Protein AF-W6KUV4-F1 (afdb_monomer_lite)

Foldseek 3Di:
DVVVLVVVVVVPPPPDDDDDDDDDDDDDPPDDDPVLVVLVVLCVVLVHDSVVSVSLVVLLVVLLVVQVVPPDPPPPPPPPDDDDDDDDDDDDPPDPDPPQQRFHDLRSVCVVCVVVVHDDDSVRSLVLLVVLVVVCVVPVVPPPPPDPDDDDDPPDDDDDDDDDDDDDDDDDDDDDDDDDDDDDDDDDDDDDDDDDDDDDDDDDDDDDDDDDDDPDPPPPPPPRPRGHGSSSSVVVCVPPPCPDPDVVVVLVVVLVVLVVVQCQLPPVNPQFRDLVSNLVSLVCCCPPPPVCVPPPVSVVLNPDDSVVSLVVQCVLCPVNPSTNGSVSSSVVVVD

Secondary structure (DSSP, 8-state):
-HHHHHHHHTTTTTS-----PPP----------HHHHHHHHHHHHTT--HHHHHHHHHHHHHHHHHHHTTS-------------------------------EE-HHHHHHHHHHTT----HHHHHHHHHHHHHHGGGTHHHHSS--S---------------------------------------------------------------------------PPP-EEHHHHHHHIIIIISTTTHHHHHHHHHHHHHHHHHHHH-SS-SSEE-HHHHHHHHHHHHHH-TTSTT-HHHHHHHHS-HHHHHHHHHHH-SS-SSSEEHHHHHHHHH-

Radius of gyration: 33.99 Å; chains: 1; bounding box: 88×58×92 Å

Structure (mmCIF, N/CA/C/O backbone):
data_AF-W6KUV4-F1
#
_entry.id   AF-W6KUV4-F1
#
loop_
_atom_site.group_PDB
_atom_site.id
_atom_site.type_symbol
_atom_site.label_atom_id
_atom_site.label_alt_id
_atom_site.label_comp_id
_atom_site.label_asym_id
_atom_site.label_entity_id
_atom_site.label_seq_id
_atom_site.pdbx_PDB_ins_code
_atom_site.Cartn_x
_atom_site.Cartn_y
_atom_site.Cartn_z
_atom_site.occupancy
_atom_site.B_iso_or_equiv
_atom_site.auth_seq_id
_atom_site.auth_comp_id
_atom_site.auth_asym_id
_atom_site.auth_atom_id
_atom_site.pdbx_PDB_model_num
ATOM 1 N N . MET A 1 1 ? 8.079 -10.762 -5.952 1.00 45.81 1 MET A N 1
ATOM 2 C CA . MET A 1 1 ? 9.114 -9.914 -6.590 1.00 45.81 1 MET A CA 1
ATOM 3 C C . MET A 1 1 ? 10.168 -9.369 -5.622 1.00 45.81 1 MET A C 1
ATOM 5 O O . MET A 1 1 ? 11.333 -9.353 -5.993 1.00 45.81 1 MET A O 1
ATOM 9 N N . ILE A 1 2 ? 9.828 -9.073 -4.355 1.00 37.97 2 ILE A N 1
ATOM 10 C CA . ILE A 1 2 ? 10.820 -8.854 -3.270 1.00 37.97 2 ILE A CA 1
ATOM 11 C C . ILE A 1 2 ? 11.837 -10.020 -3.183 1.00 37.97 2 ILE A C 1
ATOM 13 O O . ILE A 1 2 ? 13.003 -9.815 -2.859 1.00 37.97 2 ILE A O 1
ATOM 17 N N . GLY A 1 3 ? 11.425 -11.242 -3.554 1.00 34.81 3 GLY A N 1
ATOM 18 C CA . GLY A 1 3 ? 12.313 -12.403 -3.717 1.00 34.81 3 GLY A CA 1
ATOM 19 C C . GLY A 1 3 ? 13.311 -12.332 -4.889 1.00 34.81 3 GLY A C 1
ATOM 20 O O . GLY A 1 3 ? 14.445 -12.765 -4.714 1.00 34.81 3 GLY A O 1
ATOM 21 N N . SER A 1 4 ? 12.954 -11.750 -6.044 1.00 45.22 4 SER A N 1
ATOM 22 C CA . SER A 1 4 ? 13.874 -11.613 -7.197 1.00 45.22 4 SER A CA 1
ATOM 23 C C . SER A 1 4 ? 14.870 -10.472 -7.009 1.00 45.22 4 SER A C 1
ATOM 25 O O . SER A 1 4 ? 16.026 -10.589 -7.399 1.00 45.22 4 SER A O 1
ATOM 27 N N . ILE A 1 5 ? 14.453 -9.402 -6.333 1.00 43.94 5 ILE A N 1
ATOM 28 C CA . ILE A 1 5 ? 15.322 -8.279 -5.969 1.00 43.94 5 ILE A CA 1
ATOM 29 C C . ILE A 1 5 ? 16.378 -8.733 -4.934 1.00 43.94 5 ILE A C 1
ATOM 31 O O . ILE A 1 5 ? 17.574 -8.473 -5.078 1.00 43.94 5 ILE A O 1
ATOM 35 N N . LYS A 1 6 ? 15.980 -9.563 -3.953 1.00 45.22 6 LYS A N 1
ATOM 36 C CA . LYS A 1 6 ? 16.914 -10.189 -2.996 1.00 45.22 6 LYS A CA 1
ATOM 37 C C . LYS A 1 6 ? 17.964 -11.100 -3.654 1.00 45.22 6 LYS A C 1
ATOM 39 O O . LYS A 1 6 ? 19.077 -11.181 -3.134 1.00 45.22 6 LYS A O 1
ATOM 44 N N . ALA A 1 7 ? 17.657 -11.749 -4.780 1.00 47.06 7 ALA A N 1
ATOM 45 C CA . ALA A 1 7 ? 18.605 -12.622 -5.480 1.00 47.06 7 ALA A CA 1
ATOM 46 C C . ALA A 1 7 ? 19.778 -11.847 -6.115 1.00 47.06 7 ALA A C 1
ATOM 48 O O . ALA A 1 7 ? 20.893 -12.360 -6.167 1.00 47.06 7 ALA A O 1
ATOM 49 N N . ILE A 1 8 ? 19.563 -10.589 -6.518 1.00 48.97 8 ILE A N 1
ATOM 50 C CA . ILE A 1 8 ? 20.616 -9.715 -7.065 1.00 48.97 8 ILE A CA 1
ATOM 51 C C . ILE A 1 8 ? 21.489 -9.143 -5.932 1.00 48.97 8 ILE A C 1
ATOM 53 O O . ILE A 1 8 ? 22.708 -9.030 -6.070 1.00 48.97 8 ILE A O 1
ATOM 57 N N . LYS A 1 9 ? 20.892 -8.865 -4.764 1.00 43.53 9 LYS A N 1
ATOM 58 C CA . LYS A 1 9 ? 21.596 -8.344 -3.578 1.00 43.53 9 LYS A CA 1
ATOM 59 C C . LYS A 1 9 ? 22.606 -9.338 -2.978 1.00 43.53 9 LYS A C 1
ATOM 61 O O . LYS A 1 9 ? 23.636 -8.909 -2.461 1.00 43.53 9 LYS A O 1
ATOM 66 N N . ALA A 1 10 ? 22.371 -10.649 -3.095 1.00 43.72 10 ALA A N 1
ATOM 67 C CA . ALA A 1 10 ? 23.256 -11.684 -2.543 1.00 43.72 10 ALA A CA 1
ATOM 68 C C . ALA A 1 10 ? 24.653 -11.742 -3.201 1.00 43.72 10 ALA A C 1
ATOM 70 O O . ALA A 1 10 ? 25.586 -12.271 -2.603 1.00 43.72 10 ALA A O 1
ATOM 71 N N . ALA A 1 11 ? 24.831 -11.158 -4.391 1.00 49.34 11 ALA A N 1
ATOM 72 C CA . ALA A 1 11 ? 26.122 -11.123 -5.080 1.00 49.34 11 ALA A CA 1
ATOM 73 C C . ALA A 1 11 ? 27.053 -9.980 -4.618 1.00 49.34 11 ALA A C 1
ATOM 75 O O . ALA A 1 11 ? 28.230 -9.980 -4.970 1.00 49.34 11 ALA A O 1
ATOM 76 N N . ARG A 1 12 ? 26.556 -8.995 -3.848 1.00 47.00 12 ARG A N 1
ATOM 77 C CA . ARG A 1 12 ? 27.270 -7.722 -3.608 1.00 47.00 12 ARG A CA 1
ATOM 78 C C . ARG A 1 12 ? 27.862 -7.564 -2.201 1.00 47.00 12 ARG A C 1
ATOM 80 O O . ARG A 1 12 ? 28.734 -6.724 -2.007 1.00 47.00 12 ARG A O 1
ATOM 87 N N . THR A 1 13 ? 27.446 -8.372 -1.227 1.00 46.22 13 THR A N 1
ATOM 88 C CA . THR A 1 13 ? 27.826 -8.200 0.192 1.00 46.22 13 THR A CA 1
ATOM 89 C C . THR A 1 13 ? 29.203 -8.769 0.570 1.00 46.22 13 THR A C 1
ATOM 91 O O . THR A 1 13 ? 29.550 -8.771 1.743 1.00 46.22 13 THR A O 1
ATOM 94 N N . ALA A 1 14 ? 30.008 -9.248 -0.384 1.00 48.19 14 ALA A N 1
ATOM 95 C CA . ALA A 1 14 ? 31.287 -9.909 -0.095 1.00 48.19 14 ALA A CA 1
ATOM 96 C C . ALA A 1 14 ? 32.539 -9.008 -0.212 1.00 48.19 14 ALA A C 1
ATOM 98 O O . ALA A 1 14 ? 33.645 -9.532 -0.146 1.00 48.19 14 ALA A O 1
ATOM 99 N N . ALA A 1 15 ? 32.407 -7.690 -0.425 1.00 49.31 15 ALA A N 1
ATOM 100 C CA . ALA A 1 15 ? 33.537 -6.878 -0.909 1.00 49.31 15 ALA A CA 1
ATOM 101 C C . ALA A 1 15 ? 33.896 -5.602 -0.120 1.00 49.31 15 ALA A C 1
ATOM 103 O O . ALA A 1 15 ? 34.744 -4.853 -0.595 1.00 49.31 15 ALA A O 1
ATOM 104 N N . LEU A 1 16 ? 33.306 -5.316 1.045 1.00 47.94 16 LEU A N 1
ATOM 105 C CA . LEU A 1 16 ? 33.611 -4.077 1.782 1.00 47.94 16 LEU A CA 1
ATOM 106 C C . LEU A 1 16 ? 33.733 -4.331 3.291 1.00 47.94 16 LEU A C 1
ATOM 108 O O . LEU A 1 16 ? 32.783 -4.126 4.040 1.00 47.94 16 LEU A O 1
ATOM 112 N N . GLU A 1 17 ? 34.923 -4.751 3.721 1.00 49.16 17 GLU A N 1
ATOM 113 C CA . GLU A 1 17 ? 35.395 -4.599 5.101 1.00 49.16 17 GLU A CA 1
ATOM 114 C C . GLU A 1 17 ? 36.724 -3.828 5.113 1.00 49.16 17 GLU A C 1
ATOM 116 O O . GLU A 1 17 ? 37.527 -3.954 4.192 1.00 49.16 17 GLU A O 1
ATOM 121 N N . GLU A 1 18 ? 36.906 -3.062 6.192 1.00 54.50 18 GLU A N 1
ATOM 122 C CA . GLU A 1 18 ? 38.072 -2.263 6.608 1.00 54.50 18 GLU A CA 1
ATOM 123 C C . GLU A 1 18 ? 38.287 -0.882 5.970 1.00 54.50 18 GLU A C 1
ATOM 125 O O . GLU A 1 18 ? 38.996 -0.755 4.979 1.00 54.50 18 GLU A O 1
ATOM 130 N N . VAL A 1 19 ? 37.820 0.180 6.655 1.00 50.62 19 VAL A N 1
ATOM 131 C CA . VAL A 1 19 ? 38.583 1.443 6.784 1.00 50.62 19 VAL A CA 1
ATOM 132 C C . VAL A 1 19 ? 38.362 2.097 8.164 1.00 50.62 19 VAL A C 1
ATOM 134 O O . VAL A 1 19 ? 37.274 2.563 8.490 1.00 50.62 19 VAL A O 1
ATOM 137 N N . GLU A 1 20 ? 39.436 2.057 8.956 1.00 57.19 20 GLU A N 1
ATOM 138 C CA . GLU A 1 20 ? 40.092 3.091 9.787 1.00 57.19 20 GLU A CA 1
ATOM 139 C C . GLU A 1 20 ? 39.313 4.302 10.370 1.00 57.19 20 GLU A C 1
ATOM 141 O O . GLU A 1 20 ? 38.591 5.028 9.690 1.00 57.19 20 GLU A O 1
ATOM 146 N N . ALA A 1 21 ? 39.551 4.572 11.664 1.00 58.22 21 ALA A N 1
ATOM 147 C CA . ALA A 1 21 ? 38.894 5.596 12.487 1.00 58.22 21 ALA A CA 1
ATOM 148 C C . ALA A 1 21 ? 39.441 7.033 12.281 1.00 58.22 21 ALA A C 1
ATOM 150 O O . ALA A 1 21 ? 40.661 7.213 12.312 1.00 58.22 21 ALA A O 1
ATOM 151 N N . PRO A 1 22 ? 38.588 8.082 12.186 1.00 60.19 22 PRO A N 1
ATOM 152 C CA . PRO A 1 22 ? 39.058 9.458 12.052 1.00 60.19 22 PRO A CA 1
ATOM 153 C C . PRO A 1 22 ? 39.039 10.268 13.361 1.00 60.19 22 PRO A C 1
ATOM 155 O O . PRO A 1 22 ? 38.263 10.040 14.290 1.00 60.19 22 PRO A O 1
ATOM 158 N N . SER A 1 23 ? 39.943 11.247 13.385 1.00 59.38 23 SER A N 1
ATOM 159 C CA . SER A 1 23 ? 40.296 12.160 14.470 1.00 59.38 23 SER A CA 1
ATOM 160 C C . SER A 1 23 ? 39.307 13.322 14.671 1.00 59.38 23 SER A C 1
ATOM 162 O O . SER A 1 23 ? 38.612 13.754 13.754 1.00 59.38 23 SER A O 1
ATOM 164 N N . LEU A 1 24 ? 39.275 13.859 15.901 1.00 65.62 24 LEU A N 1
ATOM 165 C CA . LEU A 1 24 ? 38.475 15.018 16.319 1.00 65.62 24 LEU A CA 1
ATOM 166 C C . LEU A 1 24 ? 38.936 16.319 15.631 1.00 65.62 24 LEU A C 1
ATOM 168 O O . LEU A 1 24 ? 39.874 16.974 16.084 1.00 65.62 24 LEU A O 1
ATOM 172 N N . GLY A 1 25 ? 38.229 16.736 14.584 1.00 69.44 25 GLY A N 1
ATOM 173 C CA . GLY A 1 25 ? 38.348 18.061 13.974 1.00 69.44 25 GLY A CA 1
ATOM 174 C C . GLY A 1 25 ? 37.017 18.474 13.347 1.00 69.44 25 GLY A C 1
ATOM 175 O O . GLY A 1 25 ? 36.414 17.672 12.652 1.00 69.44 25 GLY A O 1
ATOM 176 N N . HIS A 1 26 ? 36.552 19.685 13.675 1.00 61.62 26 HIS A N 1
ATOM 177 C CA . HIS A 1 26 ? 35.343 20.394 13.214 1.00 61.62 26 HIS A CA 1
ATOM 178 C C . HIS A 1 26 ? 34.293 19.618 12.399 1.00 61.62 26 HIS A C 1
ATOM 180 O O . HIS A 1 26 ? 34.538 19.240 11.260 1.00 61.62 26 HIS A O 1
ATOM 186 N N . ALA A 1 27 ? 33.082 19.504 12.967 1.00 57.91 27 ALA A N 1
ATOM 187 C CA . ALA A 1 27 ? 31.919 18.873 12.345 1.00 57.91 27 ALA A CA 1
ATOM 188 C C . ALA A 1 27 ? 31.685 19.423 10.922 1.00 57.91 27 ALA A C 1
ATOM 190 O O . ALA A 1 27 ? 31.297 20.588 10.782 1.00 57.91 27 ALA A O 1
ATOM 191 N N . PRO A 1 28 ? 31.940 18.625 9.870 1.00 72.81 28 PRO A N 1
ATOM 192 C CA . PRO A 1 28 ? 31.706 19.055 8.505 1.00 72.81 28 PRO A CA 1
ATOM 193 C C . PRO A 1 28 ? 30.202 19.218 8.300 1.00 72.81 28 PRO A C 1
ATOM 195 O O . PRO A 1 28 ? 29.416 18.316 8.594 1.00 72.81 28 PRO A O 1
ATOM 198 N N . THR A 1 29 ? 29.789 20.375 7.792 1.00 71.19 29 THR A N 1
ATOM 199 C CA . THR A 1 29 ? 28.419 20.575 7.326 1.00 71.19 29 THR A CA 1
ATOM 200 C C . THR A 1 29 ? 28.213 19.650 6.131 1.00 71.19 29 THR A C 1
ATOM 202 O O . THR A 1 29 ? 28.733 19.910 5.047 1.00 71.19 29 THR A O 1
ATOM 205 N N . VAL A 1 30 ? 27.512 18.537 6.342 1.00 80.62 30 VAL A N 1
ATOM 206 C CA . VAL A 1 30 ? 27.206 17.563 5.291 1.00 80.62 30 VAL A CA 1
ATOM 207 C C . VAL A 1 30 ? 26.310 18.254 4.264 1.00 80.62 30 VAL A C 1
ATOM 209 O O . VAL A 1 30 ? 25.126 18.480 4.510 1.00 80.62 30 VAL A O 1
ATOM 212 N N . GLN A 1 31 ? 26.885 18.653 3.129 1.00 78.62 31 GLN A N 1
ATOM 213 C CA . GLN A 1 31 ? 26.113 19.126 1.987 1.00 78.62 31 GLN A CA 1
ATOM 214 C C . GLN A 1 31 ? 25.413 17.918 1.369 1.00 78.62 31 GLN A C 1
ATOM 216 O O . GLN A 1 31 ? 26.031 17.114 0.677 1.00 78.62 31 GLN A O 1
ATOM 221 N N . VAL A 1 32 ? 24.124 17.775 1.664 1.00 82.44 32 VAL A N 1
ATOM 222 C CA . VAL A 1 32 ? 23.257 16.790 1.013 1.00 82.44 32 VAL A CA 1
ATOM 223 C C . VAL A 1 32 ? 23.121 17.193 -0.453 1.00 82.44 32 VAL A C 1
ATOM 225 O O . VAL A 1 32 ? 22.824 18.353 -0.750 1.00 82.44 32 VAL A O 1
ATOM 228 N N . SER A 1 33 ? 23.359 16.261 -1.377 1.00 90.88 33 SER A N 1
ATOM 229 C CA . SER A 1 33 ? 23.233 16.562 -2.803 1.00 90.88 33 SER A CA 1
ATOM 230 C C . SER A 1 33 ? 21.766 16.860 -3.159 1.00 90.88 33 SER A C 1
ATOM 232 O O . SER A 1 33 ? 20.827 16.324 -2.558 1.00 90.88 33 SER A O 1
ATOM 234 N N . SER A 1 34 ? 21.542 17.734 -4.148 1.00 89.25 34 SER A N 1
ATOM 235 C CA . SER A 1 34 ? 20.188 18.026 -4.656 1.00 89.25 34 SER A CA 1
ATOM 236 C C . SER A 1 34 ? 19.468 16.745 -5.096 1.00 89.25 34 SER A C 1
ATOM 238 O O . SER A 1 34 ? 18.277 16.565 -4.849 1.00 89.25 34 SER A O 1
ATOM 240 N N . GLU A 1 35 ? 20.232 15.816 -5.656 1.00 90.25 35 GLU A N 1
ATOM 241 C CA . GLU A 1 35 ? 19.778 14.512 -6.099 1.00 90.25 35 GLU A CA 1
ATOM 242 C C . GLU A 1 35 ? 19.303 13.611 -4.947 1.00 90.25 35 GLU A C 1
ATOM 244 O O . GLU A 1 35 ? 18.218 13.040 -5.015 1.00 90.25 35 GLU A O 1
ATOM 249 N N . GLU A 1 36 ? 20.068 13.516 -3.860 1.00 93.31 36 GLU A N 1
ATOM 250 C CA . GLU A 1 36 ? 19.677 12.756 -2.667 1.00 93.31 36 GLU A CA 1
ATOM 251 C C . GLU A 1 36 ? 18.379 13.306 -2.061 1.00 93.31 36 GLU A C 1
ATOM 253 O O . GLU A 1 36 ? 17.500 12.548 -1.645 1.00 93.31 36 GLU A O 1
ATOM 258 N N . THR A 1 37 ? 18.223 14.632 -2.072 1.00 92.94 37 THR A N 1
ATOM 259 C CA . THR A 1 37 ? 16.993 15.295 -1.621 1.00 92.94 37 THR A CA 1
ATOM 260 C C . THR A 1 37 ? 15.802 14.916 -2.504 1.00 92.94 37 THR A C 1
ATOM 262 O O . THR A 1 37 ? 14.744 14.559 -1.983 1.00 92.94 37 THR A O 1
ATOM 265 N N . MET A 1 38 ? 15.979 14.915 -3.830 1.00 93.00 38 MET A N 1
ATOM 266 C CA . MET A 1 38 ? 14.960 14.463 -4.781 1.00 93.00 38 MET A CA 1
ATOM 267 C C . MET A 1 38 ? 14.589 12.992 -4.547 1.00 93.00 38 MET A C 1
ATOM 269 O O . MET A 1 38 ? 13.410 12.667 -4.468 1.00 93.00 38 MET A O 1
ATOM 273 N N . LEU A 1 39 ? 15.563 12.095 -4.380 1.00 94.56 39 LEU A N 1
ATOM 274 C CA . LEU A 1 39 ? 15.287 10.675 -4.145 1.00 94.56 39 LEU A CA 1
ATOM 275 C C . LEU A 1 39 ? 14.532 10.429 -2.833 1.00 94.56 39 LEU A C 1
ATOM 277 O O . LEU A 1 39 ? 13.607 9.618 -2.806 1.00 94.56 39 LEU A O 1
ATOM 281 N N . ARG A 1 40 ? 14.877 11.148 -1.757 1.00 92.19 40 ARG A N 1
ATOM 282 C CA . ARG A 1 40 ? 14.118 11.101 -0.496 1.00 92.19 40 ARG A CA 1
ATOM 283 C C . ARG A 1 40 ? 12.689 11.598 -0.674 1.00 92.19 40 ARG A C 1
ATOM 285 O O . ARG A 1 40 ? 11.765 10.983 -0.147 1.00 92.19 40 ARG A O 1
ATOM 292 N N . PHE A 1 41 ? 12.507 12.672 -1.437 1.00 93.25 41 PHE A N 1
ATOM 293 C CA . PHE A 1 41 ? 11.181 13.176 -1.772 1.00 93.25 41 PHE A CA 1
ATOM 294 C C . PHE A 1 41 ? 10.360 12.133 -2.544 1.00 93.25 41 PHE A C 1
ATOM 296 O O . PHE A 1 41 ? 9.208 11.891 -2.193 1.00 93.25 41 PHE A O 1
ATOM 303 N N . LEU A 1 42 ? 10.953 11.453 -3.532 1.00 90.88 42 LEU A N 1
ATOM 304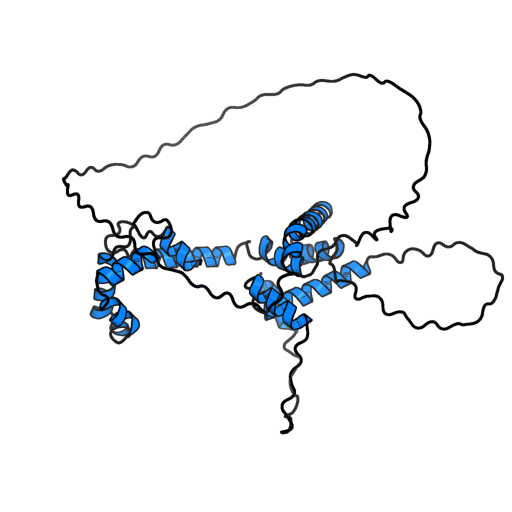 C CA . LEU A 1 42 ? 10.285 10.378 -4.274 1.00 90.88 42 LEU A CA 1
ATOM 305 C C . LEU A 1 42 ? 9.931 9.187 -3.377 1.00 90.88 42 LEU A C 1
ATOM 307 O O . LEU A 1 42 ? 8.817 8.679 -3.464 1.00 90.88 42 LEU A O 1
ATOM 311 N N . ALA A 1 43 ? 10.833 8.787 -2.477 1.00 89.50 43 ALA A N 1
ATOM 312 C CA . ALA A 1 43 ? 10.567 7.734 -1.498 1.00 89.50 43 ALA A CA 1
ATOM 313 C C . ALA A 1 43 ? 9.333 8.064 -0.643 1.00 89.50 43 ALA A C 1
ATOM 315 O O . ALA A 1 43 ? 8.417 7.253 -0.535 1.00 89.50 43 ALA A O 1
ATOM 316 N N . GLN A 1 44 ? 9.253 9.293 -0.125 1.00 88.31 44 GLN A N 1
ATOM 317 C CA . GLN A 1 44 ? 8.097 9.757 0.640 1.00 88.31 44 GLN A CA 1
ATOM 318 C C . GLN A 1 44 ? 6.820 9.827 -0.213 1.00 88.31 44 GLN A C 1
ATOM 320 O O . GLN A 1 44 ? 5.764 9.389 0.233 1.00 88.31 44 GLN A O 1
ATOM 325 N N . ARG A 1 45 ? 6.909 10.363 -1.438 1.00 87.19 45 ARG A N 1
ATOM 326 C CA . ARG A 1 45 ? 5.770 10.548 -2.355 1.00 87.19 45 ARG A CA 1
ATOM 327 C C . ARG A 1 45 ? 5.107 9.223 -2.733 1.00 87.19 45 ARG A C 1
ATOM 329 O O . ARG A 1 45 ? 3.887 9.184 -2.858 1.00 87.19 45 ARG A O 1
ATOM 336 N N . PHE A 1 46 ? 5.907 8.179 -2.933 1.00 84.25 46 PHE A N 1
ATOM 337 C CA . PHE A 1 46 ? 5.453 6.856 -3.366 1.00 84.25 46 PHE A CA 1
ATOM 338 C C . PHE A 1 46 ? 5.328 5.844 -2.218 1.00 84.25 46 PHE A C 1
ATOM 340 O O . PHE A 1 46 ? 5.072 4.671 -2.472 1.00 84.25 46 PHE A O 1
ATOM 347 N N . TYR A 1 47 ? 5.496 6.279 -0.962 1.00 85.69 47 TYR A N 1
ATOM 348 C CA . TYR A 1 47 ? 5.474 5.411 0.225 1.00 85.69 47 TYR A CA 1
ATOM 349 C C . TYR A 1 47 ? 6.460 4.229 0.130 1.00 85.69 47 TYR A C 1
ATOM 351 O O . TYR A 1 47 ? 6.195 3.123 0.601 1.00 85.69 47 TYR A O 1
ATOM 359 N N . LEU A 1 48 ? 7.620 4.468 -0.485 1.00 86.00 48 LEU A N 1
ATOM 360 C CA . LEU A 1 48 ? 8.710 3.506 -0.627 1.00 86.00 48 LEU A CA 1
ATOM 361 C C . LEU A 1 48 ? 9.805 3.798 0.400 1.00 86.00 48 LEU A C 1
ATOM 363 O O . LEU A 1 48 ? 10.020 4.943 0.798 1.00 86.00 48 LEU A O 1
ATOM 367 N N . SER A 1 49 ? 10.561 2.773 0.801 1.00 87.94 49 SER A N 1
ATOM 368 C CA . SER A 1 49 ? 11.782 3.027 1.566 1.00 87.94 49 SER A CA 1
ATOM 369 C C . SER A 1 49 ? 12.858 3.635 0.661 1.00 87.94 49 SER A C 1
ATOM 371 O O . SER A 1 49 ? 12.915 3.371 -0.543 1.00 87.94 49 SER A O 1
ATOM 373 N N . TYR A 1 50 ? 13.739 4.450 1.244 1.00 93.75 50 TYR A N 1
ATOM 374 C CA . TYR A 1 50 ? 14.813 5.111 0.500 1.00 93.75 50 TYR A CA 1
ATOM 375 C C . TYR A 1 50 ? 15.728 4.108 -0.228 1.00 93.75 50 TYR A C 1
ATOM 377 O O . TYR A 1 50 ? 16.087 4.322 -1.385 1.00 93.75 50 TYR A O 1
ATOM 385 N N . ASP A 1 51 ? 16.020 2.969 0.406 1.00 90.50 51 ASP A N 1
ATOM 386 C CA . ASP A 1 51 ? 16.819 1.892 -0.187 1.00 90.50 51 ASP A CA 1
ATOM 387 C C . ASP A 1 51 ? 16.167 1.302 -1.445 1.00 90.50 51 ASP A C 1
ATOM 389 O O . ASP A 1 51 ? 16.860 1.009 -2.419 1.00 90.50 51 ASP A O 1
ATOM 393 N N . MET A 1 52 ? 14.836 1.160 -1.457 1.00 87.81 52 MET A N 1
ATOM 394 C CA . MET A 1 52 ? 14.108 0.650 -2.625 1.00 87.81 52 MET A CA 1
ATOM 395 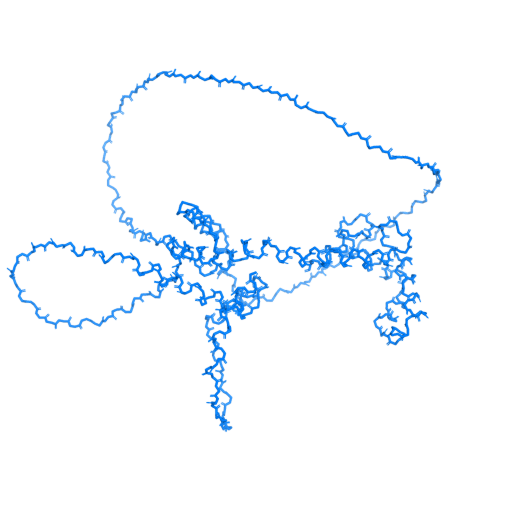C C . MET A 1 52 ? 14.160 1.628 -3.794 1.00 87.81 52 MET A C 1
ATOM 397 O O . MET A 1 52 ? 14.288 1.207 -4.941 1.00 87.81 52 MET A O 1
ATOM 401 N N . VAL A 1 53 ? 14.113 2.932 -3.514 1.00 94.50 53 VAL A N 1
ATOM 402 C CA . VAL A 1 53 ? 14.262 3.966 -4.545 1.00 94.50 53 VAL A CA 1
ATOM 403 C C . VAL A 1 53 ? 15.680 3.969 -5.121 1.00 94.50 53 VAL A C 1
ATOM 405 O O . VAL A 1 53 ? 15.835 4.064 -6.338 1.00 94.50 53 VAL A O 1
ATOM 408 N N . LEU A 1 54 ? 16.716 3.810 -4.290 1.00 95.19 54 LEU A N 1
ATOM 409 C CA . LEU A 1 54 ? 18.100 3.678 -4.767 1.00 95.19 54 LEU A CA 1
ATOM 410 C C . LEU A 1 54 ? 18.294 2.440 -5.647 1.00 95.19 54 LEU A C 1
ATOM 412 O O . LEU A 1 54 ? 18.962 2.500 -6.680 1.00 95.19 54 LEU A O 1
ATOM 416 N N . GLU A 1 55 ? 17.695 1.320 -5.257 1.00 94.06 55 GLU A N 1
ATOM 417 C CA . GLU A 1 55 ? 17.741 0.091 -6.039 1.00 94.06 55 GLU A CA 1
ATOM 418 C C . GLU A 1 55 ? 17.009 0.244 -7.376 1.00 94.06 55 GLU A C 1
ATOM 420 O O . GLU A 1 55 ? 17.590 -0.036 -8.427 1.00 94.06 55 GLU A O 1
ATOM 425 N N . ALA A 1 56 ? 15.787 0.783 -7.361 1.00 95.00 56 ALA A N 1
ATOM 426 C CA . ALA A 1 56 ? 15.034 1.098 -8.571 1.00 95.00 56 ALA A CA 1
ATOM 427 C C . ALA A 1 56 ? 15.815 2.036 -9.499 1.00 95.00 56 ALA A C 1
ATOM 429 O O . ALA A 1 56 ? 15.794 1.864 -10.717 1.00 95.00 56 ALA A O 1
ATOM 430 N N . ARG A 1 57 ? 16.554 2.999 -8.938 1.00 95.62 57 ARG A N 1
ATOM 431 C CA . ARG A 1 57 ? 17.414 3.887 -9.716 1.00 95.62 57 ARG A CA 1
ATOM 432 C C . ARG A 1 57 ? 18.566 3.154 -10.382 1.00 95.62 57 ARG A C 1
ATOM 434 O O . ARG A 1 57 ? 18.799 3.354 -11.569 1.00 95.62 57 ARG A O 1
ATOM 441 N N . SER A 1 58 ? 19.263 2.291 -9.651 1.00 95.50 58 SER A N 1
ATOM 442 C CA . SER A 1 58 ? 20.348 1.492 -10.226 1.00 95.50 58 SER A CA 1
ATOM 443 C C . SER A 1 58 ? 19.847 0.603 -11.371 1.00 95.50 58 SER A C 1
ATOM 445 O O . SER A 1 58 ? 20.534 0.454 -12.383 1.00 95.50 58 SER A O 1
ATOM 447 N N . ILE A 1 59 ? 18.639 0.048 -11.233 1.00 95.69 59 ILE A N 1
ATOM 448 C CA . ILE A 1 59 ? 17.960 -0.716 -12.285 1.00 95.69 59 ILE A CA 1
ATOM 449 C C . ILE A 1 59 ? 17.660 0.195 -13.485 1.00 95.69 59 ILE A C 1
ATOM 451 O O . ILE A 1 59 ? 18.037 -0.131 -14.608 1.00 95.69 59 ILE A O 1
ATOM 455 N N . PHE A 1 60 ? 17.051 1.358 -13.254 1.00 96.38 60 PHE A N 1
ATOM 456 C CA . PHE A 1 60 ? 16.733 2.336 -14.295 1.00 96.38 60 PHE A CA 1
ATOM 457 C C . PHE A 1 60 ? 17.968 2.764 -15.101 1.00 96.38 60 PHE A C 1
ATOM 459 O O . PHE A 1 60 ? 17.955 2.720 -16.331 1.00 96.38 60 PHE A O 1
ATOM 466 N N . GLU A 1 61 ? 19.058 3.126 -14.421 1.00 95.50 61 GLU A N 1
ATOM 467 C CA . GLU A 1 61 ? 20.311 3.548 -15.055 1.00 95.50 61 GLU A CA 1
ATOM 468 C C . GLU A 1 61 ? 20.911 2.433 -15.919 1.00 95.50 61 GLU A C 1
ATOM 470 O O . GLU A 1 61 ? 21.357 2.688 -17.040 1.00 95.50 61 GLU A O 1
ATOM 475 N N . ARG A 1 62 ? 20.855 1.180 -15.449 1.00 95.75 62 ARG A N 1
ATOM 476 C CA . ARG A 1 62 ? 21.324 0.018 -16.213 1.00 95.75 62 ARG A CA 1
ATOM 477 C C . ARG A 1 62 ? 20.600 -0.114 -17.553 1.00 95.75 62 ARG A C 1
ATOM 479 O O . ARG A 1 62 ? 21.256 -0.327 -18.572 1.00 95.75 62 ARG A O 1
ATOM 486 N N . TYR A 1 63 ? 19.275 0.018 -17.575 1.00 96.31 63 TYR A N 1
ATOM 487 C CA . TYR A 1 63 ? 18.521 -0.098 -18.826 1.00 96.31 63 TYR A CA 1
ATOM 488 C C . TYR A 1 63 ? 18.607 1.160 -19.700 1.00 96.31 63 TYR A C 1
ATOM 490 O O . TYR A 1 63 ? 18.560 1.036 -20.921 1.00 96.31 63 TYR A O 1
ATOM 498 N N . CYS A 1 64 ? 18.842 2.344 -19.121 1.00 94.62 64 CYS A N 1
ATOM 499 C CA . CYS A 1 64 ? 19.198 3.538 -19.898 1.00 94.62 64 CYS A CA 1
ATOM 500 C C . CYS A 1 64 ? 20.494 3.335 -20.702 1.00 94.62 64 CYS A C 1
ATOM 502 O O . CYS A 1 64 ? 20.591 3.774 -21.846 1.00 94.62 64 CYS A O 1
ATOM 504 N N . ILE A 1 65 ? 21.498 2.668 -20.118 1.00 93.94 65 ILE A N 1
ATOM 505 C CA . ILE A 1 65 ? 22.767 2.376 -20.806 1.00 93.94 65 ILE A CA 1
ATOM 506 C C . ILE A 1 65 ? 22.544 1.426 -21.989 1.00 93.94 65 ILE A C 1
ATOM 508 O O . ILE A 1 65 ? 23.116 1.639 -23.057 1.00 93.94 65 ILE A O 1
ATOM 512 N N . LEU A 1 66 ? 21.704 0.399 -21.817 1.00 92.25 66 LEU A N 1
ATOM 513 C CA . LEU A 1 66 ? 21.385 -0.553 -22.886 1.00 92.25 66 LEU A CA 1
ATOM 514 C C . LEU A 1 66 ? 20.695 0.121 -24.072 1.00 92.25 66 LEU A C 1
ATOM 516 O O . LEU A 1 66 ? 21.012 -0.189 -25.215 1.00 92.25 66 LEU A O 1
ATOM 520 N N . ASP A 1 67 ? 19.797 1.064 -23.801 1.00 90.81 67 ASP A N 1
ATOM 521 C CA . ASP A 1 67 ? 19.068 1.795 -24.836 1.00 90.81 67 ASP A CA 1
ATOM 522 C C . ASP A 1 67 ? 20.016 2.644 -25.705 1.00 90.81 67 ASP A C 1
ATOM 524 O O . ASP A 1 67 ? 19.936 2.623 -26.931 1.00 90.81 67 ASP A O 1
ATOM 528 N N . ARG A 1 68 ? 21.011 3.290 -25.080 1.00 89.00 68 ARG A N 1
ATOM 529 C CA . ARG A 1 68 ? 22.044 4.077 -25.781 1.00 89.00 68 ARG A CA 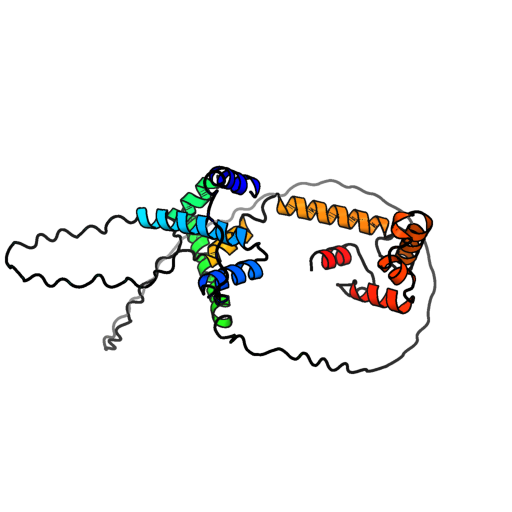1
ATOM 530 C C . ARG A 1 68 ? 23.005 3.234 -26.615 1.00 89.00 68 ARG A C 1
ATOM 532 O O . ARG A 1 68 ? 23.566 3.734 -27.581 1.00 89.00 68 ARG A O 1
ATOM 539 N N . ALA A 1 69 ? 23.226 1.975 -26.242 1.00 88.44 69 ALA A N 1
ATOM 540 C CA . ALA A 1 69 ? 24.156 1.099 -26.953 1.00 88.44 69 ALA A CA 1
ATOM 541 C C . ALA A 1 69 ? 23.624 0.633 -28.321 1.00 88.44 69 ALA A C 1
ATOM 543 O O . ALA A 1 69 ? 24.397 0.117 -29.127 1.00 88.44 69 ALA A O 1
ATOM 544 N N . VAL A 1 70 ? 22.318 0.778 -28.570 1.00 83.31 70 VAL A N 1
ATOM 545 C CA . VAL A 1 70 ? 21.649 0.270 -29.777 1.00 83.31 70 VAL A CA 1
ATOM 546 C C . VAL A 1 70 ? 21.515 1.333 -30.864 1.00 83.31 70 VAL A C 1
ATOM 548 O O . VAL A 1 70 ? 21.278 0.965 -32.013 1.00 83.31 70 VAL A O 1
ATOM 551 N N . GLU A 1 71 ? 21.716 2.621 -30.559 1.00 74.75 71 GLU A N 1
ATOM 552 C CA . GLU A 1 71 ? 21.740 3.640 -31.610 1.00 74.75 71 GLU A CA 1
ATOM 553 C C . GLU A 1 71 ? 22.896 3.339 -32.576 1.00 74.75 71 GLU A C 1
ATOM 555 O O . GLU A 1 71 ? 24.066 3.394 -32.176 1.00 74.75 71 GLU A O 1
ATOM 560 N N . PRO A 1 72 ? 22.601 2.969 -33.841 1.00 68.75 72 PRO A N 1
ATOM 561 C CA . PRO A 1 72 ? 23.653 2.762 -34.813 1.00 68.75 72 PRO A CA 1
ATOM 562 C C . PRO A 1 72 ? 24.403 4.087 -34.942 1.00 68.75 72 PRO A C 1
ATOM 564 O O . PRO A 1 72 ? 23.748 5.135 -34.941 1.00 68.75 72 PRO A O 1
ATOM 567 N N . PRO A 1 73 ? 25.745 4.072 -35.053 1.00 72.62 73 PRO A N 1
ATOM 568 C CA . PRO A 1 73 ? 26.483 5.282 -35.372 1.00 72.62 73 PRO A CA 1
ATOM 569 C C . PRO A 1 73 ? 25.823 5.834 -36.627 1.00 72.62 73 PRO A C 1
ATOM 571 O O . PRO A 1 73 ? 25.838 5.152 -37.654 1.00 72.62 73 PRO A O 1
ATOM 574 N N . LEU A 1 74 ? 25.128 6.973 -36.489 1.00 67.56 74 LEU A N 1
ATOM 575 C CA . LEU A 1 74 ? 24.449 7.655 -37.584 1.00 67.56 74 LEU A CA 1
ATOM 576 C C . LEU A 1 74 ? 25.473 7.699 -38.692 1.00 67.56 74 LEU A C 1
ATOM 578 O O . LEU A 1 74 ? 26.499 8.355 -38.522 1.00 67.56 74 LEU A O 1
ATOM 582 N N . GLY A 1 75 ? 25.254 6.865 -39.713 1.00 60.88 75 GLY A N 1
ATOM 583 C CA . GLY A 1 75 ? 26.273 6.586 -40.702 1.00 60.88 75 GLY A CA 1
ATOM 584 C C . GLY A 1 75 ? 26.742 7.927 -41.206 1.00 60.88 75 GLY A C 1
ATOM 585 O O . GLY A 1 75 ? 25.922 8.670 -41.749 1.00 60.88 75 GLY A O 1
ATOM 586 N N . ASP A 1 76 ? 28.012 8.245 -40.941 1.00 56.72 76 ASP A N 1
ATOM 587 C CA . ASP A 1 76 ? 28.690 9.354 -41.583 1.00 56.72 76 ASP A CA 1
ATOM 588 C C . ASP A 1 76 ? 28.398 9.140 -43.054 1.00 56.72 76 ASP A C 1
ATOM 590 O O . ASP A 1 76 ? 28.854 8.165 -43.661 1.00 56.72 76 ASP A O 1
ATOM 594 N N . GLY A 1 77 ? 27.496 9.968 -43.577 1.00 61.97 77 GLY A N 1
ATOM 595 C CA . GLY A 1 77 ? 27.176 9.966 -44.978 1.00 61.97 77 GLY A CA 1
ATOM 596 C C . GLY A 1 77 ? 28.509 10.182 -45.649 1.00 61.97 77 GLY A C 1
ATOM 597 O O . GLY A 1 77 ? 29.070 11.272 -45.550 1.00 61.97 77 GLY A O 1
ATOM 598 N N . VAL A 1 78 ? 29.033 9.119 -46.255 1.00 58.50 78 VAL A N 1
ATOM 599 C CA . VAL A 1 78 ? 30.193 9.148 -47.129 1.00 58.50 78 VAL A CA 1
ATOM 600 C C . VAL A 1 78 ? 29.764 9.983 -48.331 1.00 58.50 78 VAL A C 1
ATOM 602 O O . VAL A 1 78 ? 29.392 9.478 -49.384 1.00 58.50 78 VAL A O 1
ATOM 605 N N . GLY A 1 79 ? 29.724 11.297 -48.135 1.00 60.00 79 GLY A N 1
ATOM 606 C CA . GLY A 1 79 ? 30.020 12.241 -49.177 1.00 60.00 79 GLY A CA 1
ATOM 607 C C . GLY A 1 79 ? 31.513 12.112 -49.388 1.00 60.00 79 GLY A C 1
ATOM 608 O O . GLY A 1 79 ? 32.296 12.674 -48.625 1.00 60.00 79 GLY A O 1
ATOM 609 N N . GLU A 1 80 ? 31.897 11.325 -50.390 1.00 57.84 80 GLU A N 1
ATOM 610 C CA . GLU A 1 80 ? 33.172 11.502 -51.072 1.00 57.84 80 GLU A CA 1
ATOM 611 C C . GLU A 1 80 ? 33.246 12.971 -51.513 1.00 57.84 80 GLU A C 1
ATOM 613 O O . GLU A 1 80 ? 32.719 13.360 -52.553 1.00 57.84 80 GLU A O 1
ATOM 618 N N . VAL A 1 81 ? 33.834 13.817 -50.673 1.00 59.31 81 VAL A N 1
ATOM 619 C CA . VAL A 1 81 ? 34.313 15.130 -51.082 1.00 59.31 81 VAL A CA 1
ATOM 620 C C . VAL A 1 81 ? 35.795 14.946 -51.334 1.00 59.31 81 VAL A C 1
ATOM 622 O O . VAL A 1 81 ? 36.565 14.670 -50.413 1.00 59.31 81 VAL A O 1
ATOM 625 N N . GLU A 1 82 ? 36.143 15.021 -52.616 1.00 59.62 82 GLU A N 1
ATOM 626 C CA . GLU A 1 82 ? 37.505 14.970 -53.122 1.00 59.62 82 GLU A CA 1
ATOM 627 C C . GLU A 1 82 ? 38.455 15.878 -52.331 1.00 59.62 82 GLU A C 1
ATOM 629 O O . GLU A 1 82 ? 38.118 16.988 -51.908 1.00 59.62 82 GLU A O 1
ATOM 634 N N . GLU A 1 83 ? 39.671 15.357 -52.176 1.00 63.31 83 GLU A N 1
ATOM 635 C CA . GLU A 1 83 ? 40.867 16.007 -51.660 1.00 63.31 83 GLU A CA 1
ATOM 636 C C . GLU A 1 83 ? 41.015 17.466 -52.105 1.00 63.31 83 GLU A C 1
ATOM 638 O O . GLU A 1 83 ? 41.030 17.775 -53.297 1.00 63.31 83 GLU A O 1
ATOM 643 N N . GLY A 1 84 ? 41.294 18.361 -51.155 1.00 60.59 84 GLY A N 1
ATOM 644 C CA . GLY A 1 84 ? 41.895 19.641 -51.518 1.00 60.59 84 GLY A CA 1
ATOM 645 C C . GLY A 1 84 ? 41.797 20.741 -50.478 1.00 60.59 84 GLY A C 1
ATOM 646 O O . GLY A 1 84 ? 41.138 21.747 -50.715 1.00 60.59 84 GLY A O 1
ATOM 647 N N . GLY A 1 85 ? 42.508 20.616 -49.359 1.00 55.09 85 GLY A N 1
ATOM 648 C CA . GLY A 1 85 ? 42.768 21.775 -48.506 1.00 55.09 85 GLY A CA 1
ATOM 649 C C . GLY A 1 85 ? 43.158 21.394 -47.093 1.00 55.09 85 GLY A C 1
ATOM 650 O O . GLY A 1 85 ? 42.387 20.761 -46.389 1.00 55.09 85 GLY A O 1
ATOM 651 N N . VAL A 1 86 ? 44.357 21.799 -46.687 1.00 63.41 86 VAL A N 1
ATOM 652 C CA . VAL A 1 86 ? 44.866 21.713 -45.316 1.00 63.41 86 VAL A CA 1
ATOM 653 C C . VAL A 1 86 ? 44.324 22.908 -44.524 1.00 63.41 86 VAL A C 1
ATOM 655 O O . VAL A 1 86 ? 44.635 24.036 -44.914 1.00 63.41 86 VAL A O 1
ATOM 658 N N . PRO A 1 87 ? 43.607 22.711 -43.399 1.00 56.62 87 PRO A N 1
ATOM 659 C CA . PRO A 1 87 ? 43.511 23.753 -42.392 1.00 56.62 87 PRO A CA 1
ATOM 660 C C . PRO A 1 87 ? 43.977 23.272 -41.011 1.00 56.62 87 PRO A C 1
ATOM 662 O O . PRO A 1 87 ? 43.514 22.288 -40.441 1.00 56.62 87 PRO A O 1
ATOM 665 N N . GLU A 1 88 ? 44.947 24.037 -40.529 1.00 57.31 88 GLU A N 1
ATOM 666 C CA . GLU A 1 88 ? 45.299 24.400 -39.157 1.00 57.31 88 GLU A CA 1
ATOM 667 C C . GLU A 1 88 ? 44.441 23.829 -38.008 1.00 57.31 88 GLU A C 1
ATOM 669 O O . GLU A 1 88 ? 43.255 24.121 -37.843 1.00 57.31 88 GLU A O 1
ATOM 674 N N . ALA A 1 89 ? 45.114 23.058 -37.150 1.00 56.69 89 ALA A N 1
ATOM 675 C CA . ALA A 1 89 ? 44.584 22.444 -35.942 1.00 56.69 89 ALA A CA 1
ATOM 676 C C . ALA A 1 89 ? 44.153 23.495 -34.903 1.00 56.69 89 ALA A C 1
ATOM 678 O O . ALA A 1 89 ? 44.972 24.017 -34.148 1.00 56.69 89 ALA A O 1
ATOM 679 N N . THR A 1 90 ? 42.848 23.759 -34.823 1.00 59.84 90 THR A N 1
ATOM 680 C CA . THR A 1 90 ? 42.246 24.507 -33.711 1.00 59.84 90 THR A CA 1
ATOM 681 C C . THR A 1 90 ? 41.562 23.523 -32.765 1.00 59.84 90 THR A C 1
ATOM 683 O O . THR A 1 90 ? 40.405 23.155 -32.953 1.00 59.84 90 THR A O 1
ATOM 686 N N . THR A 1 91 ? 42.298 23.069 -31.749 1.00 64.94 91 THR A N 1
ATOM 687 C CA . THR A 1 91 ? 41.811 22.198 -30.669 1.00 64.94 91 THR A CA 1
ATOM 688 C C . THR A 1 91 ? 40.716 22.915 -29.876 1.00 64.94 91 THR A C 1
ATOM 690 O O . THR A 1 91 ? 40.997 23.697 -28.970 1.00 64.94 91 THR A O 1
ATOM 693 N N . THR A 1 92 ? 39.455 22.681 -30.233 1.00 63.44 92 THR A N 1
ATOM 694 C CA . THR A 1 92 ? 38.302 23.174 -29.474 1.00 63.44 92 THR A CA 1
ATOM 695 C C . THR A 1 92 ? 38.074 22.240 -28.278 1.00 63.44 92 THR A C 1
ATOM 697 O O . THR A 1 92 ? 38.043 21.023 -28.472 1.00 63.44 92 THR A O 1
ATOM 700 N N . PRO A 1 93 ? 37.956 22.751 -27.037 1.00 65.94 93 PRO A N 1
ATOM 701 C CA . PRO A 1 93 ? 37.700 21.906 -25.875 1.00 65.94 93 PRO A CA 1
ATOM 702 C C . PRO A 1 93 ? 36.335 21.209 -26.012 1.00 65.94 93 PRO A C 1
ATOM 704 O O . PRO A 1 93 ? 35.392 21.838 -26.501 1.00 65.94 93 PRO A O 1
ATOM 707 N N . PRO A 1 94 ? 36.208 19.936 -25.587 1.00 59.72 94 PRO A N 1
ATOM 708 C CA . PRO A 1 94 ? 34.949 19.202 -25.635 1.00 59.72 94 PRO A CA 1
ATOM 709 C C . PRO A 1 94 ? 33.907 19.967 -24.819 1.00 59.72 94 PRO A C 1
ATOM 711 O O . PRO A 1 94 ? 34.004 20.081 -23.597 1.00 59.72 94 PRO A O 1
ATOM 714 N N . CYS A 1 95 ? 32.944 20.559 -25.522 1.00 47.03 95 CYS A N 1
ATOM 715 C CA . CYS A 1 95 ? 31.828 21.268 -24.922 1.00 47.03 95 CYS A CA 1
ATOM 716 C C . CYS A 1 95 ? 31.061 20.251 -24.070 1.00 47.03 95 CYS A C 1
ATOM 718 O O . CYS A 1 95 ? 30.591 19.246 -24.603 1.00 47.03 95 CYS A O 1
ATOM 720 N N . ALA A 1 96 ? 31.015 20.462 -22.751 1.00 54.91 96 ALA A N 1
ATOM 721 C CA . ALA A 1 96 ? 30.290 19.596 -21.832 1.00 54.91 96 ALA A CA 1
ATOM 722 C C . ALA A 1 96 ? 28.837 19.517 -22.305 1.00 54.91 96 ALA A C 1
ATOM 724 O O . ALA A 1 96 ? 28.112 20.513 -22.261 1.00 54.91 96 ALA A O 1
ATOM 725 N N . ALA A 1 97 ? 28.450 18.356 -22.838 1.00 55.09 97 ALA A N 1
ATOM 726 C CA . ALA A 1 97 ? 27.092 18.135 -23.291 1.00 55.09 97 ALA A CA 1
ATOM 727 C C . ALA A 1 97 ? 26.151 18.418 -22.109 1.00 55.09 97 ALA A C 1
ATOM 729 O O . ALA A 1 97 ? 26.445 17.972 -20.994 1.00 55.09 97 ALA A O 1
ATOM 730 N N . PRO A 1 98 ? 25.069 19.188 -22.319 1.00 58.78 98 PRO A N 1
ATOM 731 C CA . PRO A 1 98 ? 24.116 19.494 -21.262 1.00 58.78 98 PRO A CA 1
ATOM 732 C C . PRO A 1 98 ? 23.650 18.184 -20.632 1.00 58.78 98 PRO A C 1
ATOM 734 O O . PRO A 1 98 ? 23.439 17.216 -21.363 1.00 58.78 98 PRO A O 1
ATOM 737 N N . GLU A 1 99 ? 23.540 18.156 -19.300 1.00 61.00 99 GLU A N 1
ATOM 738 C CA . GLU A 1 99 ? 23.108 17.001 -18.507 1.00 61.00 99 GLU A CA 1
ATOM 739 C C . GLU A 1 99 ? 21.868 16.372 -19.142 1.00 61.00 99 GLU A C 1
ATOM 741 O O . GLU A 1 99 ? 20.737 16.828 -18.972 1.00 61.00 99 GLU A O 1
ATOM 746 N N . SER A 1 100 ? 22.094 15.351 -19.968 1.00 65.75 100 SER A N 1
ATOM 747 C CA . SER A 1 100 ? 21.028 14.719 -20.721 1.00 65.75 100 SER A CA 1
ATOM 748 C C . SER A 1 100 ? 20.144 14.038 -19.692 1.00 65.75 100 SER A C 1
ATOM 750 O O . SER A 1 100 ? 20.600 13.100 -19.033 1.00 65.75 100 SER A O 1
ATOM 752 N N . VAL A 1 101 ? 18.915 14.520 -19.532 1.00 81.31 101 VAL A N 1
ATOM 753 C CA . VAL A 1 101 ? 17.923 13.893 -18.659 1.00 81.31 101 VAL A CA 1
ATOM 754 C C . VAL A 1 101 ? 17.849 12.416 -19.039 1.00 81.31 101 VAL A C 1
ATOM 756 O O . VAL A 1 101 ? 17.458 12.080 -20.157 1.00 81.31 101 VAL A O 1
ATOM 759 N N . TYR A 1 102 ? 18.293 11.541 -18.137 1.00 89.62 102 TYR A N 1
ATOM 760 C CA . TYR A 1 102 ? 18.314 10.105 -18.382 1.00 89.62 102 TYR A CA 1
ATOM 761 C C . TYR A 1 102 ? 16.877 9.619 -18.581 1.00 89.62 102 TYR A C 1
ATOM 763 O O . TYR A 1 102 ? 16.019 9.791 -17.711 1.00 89.62 102 TYR A O 1
ATOM 771 N N . ARG A 1 103 ? 16.618 9.043 -19.755 1.00 93.50 103 ARG A N 1
ATOM 772 C CA . ARG A 1 103 ? 15.340 8.447 -20.132 1.00 93.50 103 ARG A CA 1
ATOM 773 C C . ARG A 1 103 ? 15.588 7.038 -20.642 1.00 93.50 103 ARG A C 1
ATOM 775 O O . ARG A 1 103 ? 16.571 6.808 -21.343 1.00 93.50 103 ARG A O 1
ATOM 782 N N . ILE A 1 104 ? 14.691 6.128 -20.289 1.00 95.06 104 ILE A N 1
ATOM 783 C CA . ILE A 1 104 ? 14.666 4.766 -20.815 1.00 95.06 104 ILE A CA 1
ATOM 784 C C . ILE A 1 104 ? 13.715 4.730 -22.017 1.00 95.06 104 ILE A C 1
ATOM 786 O O . ILE A 1 104 ? 12.538 5.083 -21.895 1.00 95.06 104 ILE A O 1
ATOM 790 N N . GLY A 1 105 ? 14.231 4.373 -23.190 1.00 94.50 105 GLY A N 1
ATOM 791 C CA . GLY A 1 105 ? 13.431 4.161 -24.389 1.00 94.50 105 GLY A CA 1
ATOM 792 C C . GLY A 1 105 ? 12.856 2.748 -24.478 1.00 94.50 105 GLY A C 1
ATOM 793 O O . GLY A 1 105 ? 12.898 1.952 -23.533 1.00 94.50 105 GLY A O 1
ATOM 794 N N . ILE A 1 106 ? 12.294 2.443 -25.647 1.00 94.75 106 ILE A N 1
ATOM 795 C CA . ILE A 1 106 ? 11.571 1.192 -25.917 1.00 94.75 106 ILE A CA 1
ATOM 796 C C . ILE A 1 106 ? 12.495 -0.025 -25.773 1.00 94.75 106 ILE A C 1
ATOM 798 O O . ILE A 1 106 ? 12.077 -1.047 -25.232 1.00 94.75 106 ILE A O 1
ATOM 802 N N . THR A 1 107 ? 13.758 0.074 -26.201 1.00 94.81 107 THR A N 1
ATOM 803 C CA . THR A 1 107 ? 14.692 -1.062 -26.158 1.00 94.81 107 THR A CA 1
ATOM 804 C C . THR A 1 107 ? 15.076 -1.400 -24.723 1.00 94.81 107 THR A C 1
ATOM 806 O O . THR A 1 107 ? 15.043 -2.569 -24.331 1.00 94.81 107 THR A O 1
ATOM 809 N N . GLY A 1 108 ? 15.381 -0.376 -23.921 1.00 95.69 108 GLY A N 1
ATOM 810 C CA . GLY A 1 108 ? 15.643 -0.533 -22.492 1.00 95.69 108 GLY A CA 1
ATOM 811 C C . GLY A 1 108 ? 14.455 -1.153 -21.750 1.00 95.69 108 GLY A C 1
ATOM 812 O O . GLY A 1 108 ? 14.638 -2.102 -20.987 1.00 95.69 108 GLY A O 1
ATOM 813 N N . LEU A 1 109 ? 13.231 -0.679 -22.014 1.00 95.75 109 LEU A N 1
ATOM 814 C CA . LEU A 1 109 ? 12.016 -1.228 -21.401 1.00 95.75 109 LEU A CA 1
ATOM 815 C C . LEU A 1 109 ? 11.729 -2.665 -21.839 1.00 95.75 109 LEU A C 1
ATOM 817 O O . LEU A 1 109 ? 11.378 -3.492 -21.002 1.00 95.75 109 LEU A O 1
ATOM 821 N N . ARG A 1 110 ? 11.931 -3.000 -23.118 1.00 95.81 110 ARG A N 1
ATOM 822 C CA . ARG A 1 110 ? 11.782 -4.377 -23.610 1.00 95.81 110 ARG A CA 1
ATOM 823 C C . ARG A 1 110 ? 12.721 -5.329 -22.878 1.00 95.81 110 ARG A C 1
ATOM 825 O O . ARG A 1 110 ? 12.296 -6.399 -22.449 1.00 95.81 110 ARG A O 1
ATOM 832 N N . ALA A 1 111 ? 13.987 -4.940 -22.720 1.00 95.88 111 ALA A N 1
ATOM 833 C CA . ALA A 1 111 ? 14.960 -5.729 -21.970 1.00 95.88 111 ALA A CA 1
ATOM 834 C C . ALA A 1 111 ? 14.540 -5.883 -20.499 1.00 95.88 111 ALA A C 1
ATOM 836 O O . ALA A 1 111 ? 14.592 -6.986 -19.962 1.00 95.88 111 ALA A O 1
ATOM 837 N N . PHE A 1 112 ? 14.053 -4.806 -19.878 1.00 95.69 112 PHE A N 1
ATOM 838 C CA . PHE A 1 112 ? 13.526 -4.835 -18.515 1.00 95.69 112 PHE A CA 1
ATOM 839 C C . PHE A 1 112 ? 12.355 -5.817 -18.356 1.00 95.69 112 PHE A C 1
ATOM 841 O O . PHE A 1 112 ? 12.408 -6.687 -17.489 1.00 95.69 112 PHE A O 1
ATOM 848 N N . PHE A 1 113 ? 11.331 -5.749 -19.212 1.00 94.06 113 PHE A N 1
ATOM 849 C CA . PHE A 1 113 ? 10.198 -6.681 -19.160 1.00 94.06 113 PHE A CA 1
ATOM 850 C C . PHE A 1 113 ? 10.617 -8.127 -19.451 1.00 94.06 113 PHE A C 1
ATOM 852 O O . PHE A 1 113 ? 10.165 -9.048 -18.768 1.00 94.06 113 PHE A O 1
ATOM 859 N N . SER A 1 114 ? 11.543 -8.331 -20.392 1.00 94.06 114 SER A N 1
ATOM 860 C CA . SER A 1 114 ? 12.105 -9.652 -20.685 1.00 94.06 114 SER A CA 1
ATOM 861 C C . SER A 1 114 ? 12.812 -10.261 -19.471 1.00 94.06 114 SER A C 1
ATOM 863 O O . SER A 1 114 ? 12.615 -11.441 -19.186 1.00 94.06 114 SER A O 1
ATOM 865 N N . ASP A 1 115 ? 13.595 -9.475 -18.727 1.00 93.69 115 ASP A N 1
ATOM 866 C CA . ASP A 1 115 ? 14.283 -9.936 -17.511 1.00 93.69 115 ASP A CA 1
ATOM 867 C C . ASP A 1 115 ? 13.299 -10.286 -16.381 1.00 93.69 115 ASP A C 1
ATOM 869 O O . ASP A 1 115 ? 13.590 -11.119 -15.519 1.00 93.69 115 ASP A O 1
ATOM 873 N N . LEU A 1 116 ? 12.106 -9.691 -16.406 1.00 87.56 116 LEU A N 1
ATOM 874 C CA . LEU A 1 116 ? 11.002 -10.014 -15.503 1.00 87.56 116 LEU A CA 1
ATOM 875 C C . LEU A 1 116 ? 10.176 -11.224 -15.965 1.00 87.56 116 LEU A C 1
ATOM 877 O O . LEU A 1 116 ? 9.286 -11.664 -15.238 1.00 87.56 116 LEU A O 1
ATOM 881 N N . GLY A 1 117 ? 10.457 -11.770 -17.152 1.00 87.19 117 GLY A N 1
ATOM 882 C CA . GLY A 1 117 ? 9.680 -12.852 -17.755 1.00 87.19 117 GLY A CA 1
ATOM 883 C C . GLY A 1 117 ? 8.317 -12.407 -18.292 1.00 87.19 117 GLY A C 1
ATOM 884 O O . GLY A 1 117 ? 7.441 -13.248 -18.493 1.00 87.19 117 GLY A O 1
ATOM 885 N N . VAL A 1 118 ? 8.124 -11.104 -18.515 1.00 88.19 118 VAL A N 1
ATOM 886 C CA . VAL A 1 118 ? 6.909 -10.533 -19.103 1.00 88.19 118 VAL A CA 1
ATOM 887 C C . VAL A 1 118 ? 7.169 -10.281 -20.585 1.00 88.19 118 VAL A C 1
ATOM 889 O O . VAL A 1 118 ? 8.006 -9.460 -20.954 1.00 88.19 118 VAL A O 1
ATOM 892 N N . ALA A 1 119 ? 6.458 -10.995 -21.454 1.00 90.00 119 ALA A N 1
ATOM 893 C CA . ALA A 1 119 ? 6.519 -10.742 -22.887 1.00 90.00 119 ALA A CA 1
ATOM 894 C C . ALA A 1 119 ? 5.635 -9.534 -23.226 1.00 90.00 119 ALA A C 1
ATOM 896 O O . ALA A 1 119 ? 4.416 -9.624 -23.104 1.00 90.00 119 ALA A O 1
ATOM 897 N N . GLN A 1 120 ? 6.248 -8.428 -23.654 1.00 92.12 120 GLN A N 1
ATOM 898 C CA . GLN A 1 120 ? 5.548 -7.282 -24.237 1.00 92.12 120 GLN A CA 1
ATOM 899 C C . GLN A 1 120 ? 6.065 -6.998 -25.644 1.00 92.12 120 GLN A C 1
ATOM 901 O O . GLN A 1 120 ? 7.261 -7.123 -25.925 1.00 92.12 120 GLN A O 1
ATOM 906 N N . SER A 1 121 ? 5.148 -6.626 -26.527 1.00 96.31 121 SER A N 1
ATOM 907 C CA . SER A 1 121 ? 5.457 -6.160 -27.873 1.00 96.31 121 SER A CA 1
ATOM 908 C C . SER A 1 121 ? 5.906 -4.697 -27.870 1.00 96.31 121 SER A C 1
ATOM 910 O O . SER A 1 121 ? 5.592 -3.922 -26.970 1.00 96.31 121 SER A O 1
ATOM 912 N N . ASP A 1 122 ? 6.615 -4.290 -28.920 1.00 95.38 122 ASP A N 1
ATOM 913 C CA . ASP A 1 122 ? 7.116 -2.915 -29.059 1.00 95.38 122 ASP A CA 1
ATOM 914 C C . ASP A 1 122 ? 6.011 -1.872 -29.108 1.00 95.38 122 ASP A C 1
ATOM 916 O O . ASP A 1 122 ? 6.204 -0.754 -28.641 1.00 95.38 122 ASP A O 1
ATOM 920 N N . ILE A 1 123 ? 4.865 -2.251 -29.672 1.00 95.06 123 ILE A N 1
ATOM 921 C CA . ILE A 1 123 ? 3.688 -1.393 -29.781 1.00 95.06 123 ILE A CA 1
ATOM 922 C C . ILE A 1 123 ? 3.097 -1.171 -28.386 1.00 95.06 123 ILE A C 1
ATOM 924 O O . ILE A 1 123 ? 2.875 -0.030 -28.008 1.00 95.06 123 ILE A O 1
ATOM 928 N N . GLU A 1 124 ? 2.947 -2.228 -27.581 1.00 94.00 124 GLU A N 1
ATOM 929 C CA . GLU A 1 124 ? 2.467 -2.108 -26.194 1.00 94.00 124 GLU A CA 1
ATOM 930 C C . GLU A 1 124 ? 3.414 -1.263 -25.333 1.00 94.00 124 GLU A C 1
ATOM 932 O O . GLU A 1 124 ? 2.964 -0.430 -24.546 1.00 94.00 124 GLU A O 1
ATOM 937 N N . ILE A 1 125 ? 4.729 -1.434 -25.507 1.00 95.12 125 ILE A N 1
ATOM 938 C CA . ILE A 1 125 ? 5.730 -0.627 -24.800 1.00 95.12 125 ILE A CA 1
ATOM 939 C C . ILE A 1 125 ? 5.666 0.834 -25.266 1.00 95.12 125 ILE A C 1
ATOM 941 O O . ILE A 1 125 ? 5.756 1.738 -24.438 1.00 95.12 125 ILE A O 1
ATOM 945 N N . ALA A 1 126 ? 5.503 1.094 -26.564 1.00 94.25 126 ALA A N 1
ATOM 946 C CA . ALA A 1 126 ? 5.359 2.451 -27.085 1.00 94.25 126 ALA A CA 1
ATOM 947 C C . ALA A 1 126 ? 4.093 3.134 -26.543 1.00 94.25 126 ALA A C 1
ATOM 949 O O . ALA A 1 126 ? 4.184 4.251 -26.030 1.00 94.25 126 ALA A O 1
ATOM 950 N N . ASP A 1 127 ? 2.955 2.436 -26.557 1.00 93.06 127 ASP A N 1
ATOM 951 C CA . ASP A 1 127 ? 1.686 2.911 -25.999 1.00 93.06 127 ASP A CA 1
ATOM 952 C C . ASP A 1 127 ? 1.815 3.192 -24.493 1.00 93.06 127 ASP A C 1
ATOM 954 O O . ASP A 1 127 ? 1.305 4.194 -23.987 1.00 93.06 127 ASP A O 1
ATOM 958 N N . LEU A 1 128 ? 2.546 2.346 -23.757 1.00 93.06 128 LEU A N 1
ATOM 959 C CA . LEU A 1 128 ? 2.861 2.556 -22.344 1.00 93.06 128 LEU A CA 1
ATOM 960 C C . LEU A 1 128 ? 3.691 3.828 -22.129 1.00 93.06 128 LEU A C 1
ATOM 962 O O . LEU A 1 128 ? 3.379 4.626 -21.240 1.00 93.06 128 LEU A O 1
ATOM 966 N N . VAL A 1 129 ? 4.739 4.024 -22.934 1.00 93.94 129 VAL A N 1
ATOM 967 C CA . VAL A 1 129 ? 5.592 5.217 -22.876 1.00 93.94 129 VAL A CA 1
ATOM 968 C C . VAL A 1 129 ? 4.768 6.470 -23.152 1.00 93.94 129 VAL A C 1
ATOM 970 O O . VAL A 1 129 ? 4.892 7.447 -22.411 1.00 93.94 129 VAL A O 1
ATOM 973 N N . GLU A 1 130 ? 3.904 6.444 -24.166 1.00 92.31 130 GLU A N 1
ATOM 974 C CA . GLU A 1 130 ? 3.021 7.556 -24.518 1.00 92.31 130 GLU A CA 1
ATOM 975 C C . GLU A 1 130 ? 2.003 7.842 -23.407 1.00 92.31 130 GLU A C 1
ATOM 977 O O . GLU A 1 130 ? 1.897 8.984 -22.949 1.00 92.31 130 GLU A O 1
ATOM 982 N N . ARG A 1 131 ? 1.326 6.806 -22.893 1.00 91.12 131 ARG A N 1
ATOM 983 C CA . ARG A 1 131 ? 0.355 6.906 -21.793 1.00 91.12 131 ARG A CA 1
ATOM 984 C C . ARG A 1 131 ? 0.972 7.549 -20.556 1.00 91.12 131 ARG A C 1
ATOM 986 O O . ARG A 1 131 ? 0.397 8.482 -19.995 1.00 91.12 131 ARG A O 1
ATOM 993 N N . LEU A 1 132 ? 2.130 7.057 -20.118 1.00 90.31 132 LEU A N 1
ATOM 994 C CA . LEU A 1 132 ? 2.794 7.560 -18.916 1.00 90.31 132 LEU A CA 1
ATOM 995 C C . LEU A 1 132 ? 3.358 8.968 -19.133 1.00 90.31 132 LEU A C 1
ATOM 997 O O . LEU A 1 132 ? 3.193 9.824 -18.265 1.00 90.31 132 LEU A O 1
ATOM 1001 N N . SER A 1 133 ? 3.954 9.236 -20.297 1.00 87.12 133 SER A N 1
ATOM 1002 C CA . SER A 1 133 ? 4.501 10.561 -20.625 1.00 87.12 133 SER A CA 1
ATOM 1003 C C . SER A 1 133 ? 3.411 11.625 -20.801 1.00 87.12 133 SER A C 1
ATOM 1005 O O . SER A 1 133 ? 3.653 12.804 -20.537 1.00 87.12 133 SER A O 1
ATOM 1007 N N . GLY A 1 134 ? 2.213 11.232 -21.247 1.00 80.25 134 GLY A N 1
ATOM 1008 C CA . GLY A 1 134 ? 1.053 12.112 -21.389 1.00 80.25 134 GLY A CA 1
ATOM 1009 C C . GLY A 1 134 ? 0.380 12.433 -20.054 1.00 80.25 134 GLY A C 1
ATOM 1010 O O . GLY A 1 134 ? 0.079 13.595 -19.789 1.00 80.25 134 GLY A O 1
ATOM 1011 N N . ARG A 1 135 ? 0.208 11.427 -19.183 1.00 68.88 135 ARG A N 1
ATOM 1012 C CA . ARG A 1 135 ? -0.514 11.543 -17.900 1.00 68.88 135 ARG A CA 1
ATOM 1013 C C . ARG A 1 135 ? 0.135 12.536 -16.919 1.00 68.88 135 ARG A C 1
ATOM 1015 O O . ARG A 1 135 ? -0.559 13.124 -16.100 1.00 68.88 135 ARG A O 1
ATOM 1022 N N . ILE A 1 136 ? 1.450 12.751 -16.993 1.00 59.00 136 ILE A N 1
ATOM 1023 C CA . ILE A 1 136 ? 2.189 13.603 -16.037 1.00 59.00 136 ILE A CA 1
ATOM 1024 C C . ILE A 1 136 ? 2.296 15.071 -16.470 1.00 59.00 136 ILE A C 1
ATOM 1026 O O . ILE A 1 136 ? 2.586 15.928 -15.634 1.00 59.00 136 ILE A O 1
ATOM 1030 N N . ARG A 1 137 ? 1.944 15.416 -17.718 1.00 58.06 137 ARG A N 1
ATOM 1031 C CA . ARG A 1 137 ? 1.845 16.832 -18.125 1.00 58.06 137 ARG A CA 1
ATOM 1032 C C . ARG A 1 137 ? 0.843 17.629 -17.284 1.00 58.06 137 ARG A C 1
ATOM 1034 O O . ARG A 1 137 ? 0.960 18.845 -17.222 1.00 58.06 137 ARG A O 1
ATOM 1041 N N . GLU A 1 138 ? -0.094 16.956 -16.622 1.00 53.91 138 GLU A N 1
ATOM 1042 C CA . GLU A 1 138 ? -1.073 17.581 -15.730 1.00 53.91 138 GLU A CA 1
ATOM 1043 C C . GLU A 1 138 ? -0.531 17.832 -14.310 1.00 53.91 138 GLU A C 1
ATOM 1045 O O . GLU A 1 138 ? -1.046 18.703 -13.620 1.00 53.91 138 GLU A O 1
ATOM 1050 N N . PHE A 1 139 ? 0.528 17.134 -13.875 1.00 53.00 139 PHE A N 1
ATOM 1051 C CA . PHE A 1 139 ? 1.058 17.233 -12.504 1.00 53.00 139 PHE A CA 1
ATOM 1052 C C . PHE A 1 139 ? 2.304 18.120 -12.374 1.00 53.00 139 PHE A C 1
ATOM 1054 O O . PHE A 1 139 ? 2.517 18.716 -11.318 1.00 53.00 139 PHE A O 1
ATOM 1061 N N . ASP A 1 140 ? 3.125 18.227 -13.423 1.00 49.81 140 ASP A N 1
ATOM 1062 C CA . ASP A 1 140 ? 4.378 19.004 -13.383 1.00 49.81 140 ASP A CA 1
ATOM 1063 C C . ASP A 1 140 ? 4.148 20.528 -13.422 1.00 49.81 140 ASP A C 1
ATOM 1065 O O . ASP A 1 140 ? 5.029 21.303 -13.054 1.00 49.81 140 ASP A O 1
ATOM 1069 N N . VAL A 1 141 ? 2.954 20.977 -13.829 1.00 51.09 141 VAL A N 1
ATOM 1070 C CA . VAL A 1 141 ? 2.623 22.412 -13.902 1.00 51.09 141 VAL A CA 1
ATOM 1071 C C . VAL A 1 141 ? 2.374 23.019 -12.513 1.00 51.09 141 VAL A C 1
ATOM 1073 O O . VAL A 1 141 ? 2.629 24.203 -12.328 1.00 51.09 141 VAL A O 1
ATOM 1076 N N . ASP A 1 142 ? 1.983 22.221 -11.513 1.00 45.78 142 ASP A N 1
ATOM 1077 C CA . ASP A 1 142 ? 1.654 22.734 -10.172 1.00 45.78 142 ASP A CA 1
ATOM 1078 C C . ASP A 1 142 ? 2.779 22.561 -9.133 1.00 45.78 142 ASP A C 1
ATOM 1080 O O . ASP A 1 142 ? 2.797 23.255 -8.116 1.00 45.78 142 ASP A O 1
ATOM 1084 N N . ALA A 1 143 ? 3.744 21.659 -9.353 1.00 47.09 143 ALA A N 1
ATOM 1085 C CA . ALA A 1 143 ? 4.727 21.306 -8.322 1.00 47.09 143 ALA A CA 1
ATOM 1086 C C . ALA A 1 143 ? 5.937 22.260 -8.240 1.00 47.09 143 ALA A C 1
ATOM 1088 O O . ALA A 1 143 ? 6.508 22.429 -7.157 1.00 47.09 143 ALA A O 1
ATOM 1089 N N . CYS A 1 144 ? 6.327 22.908 -9.344 1.00 43.69 144 CYS A N 1
ATOM 1090 C CA . CYS A 1 144 ? 7.498 23.796 -9.366 1.00 43.69 144 CYS A CA 1
ATOM 1091 C C . CYS A 1 144 ? 7.243 25.213 -8.821 1.00 43.69 144 CYS A C 1
ATOM 1093 O O . CYS A 1 144 ? 8.210 25.879 -8.452 1.00 43.69 144 CYS A O 1
ATOM 1095 N N . ASP A 1 145 ? 5.986 25.651 -8.681 1.00 42.78 145 ASP A N 1
ATOM 1096 C CA . ASP A 1 145 ? 5.654 26.982 -8.141 1.00 42.78 145 ASP A CA 1
ATOM 1097 C C . ASP A 1 145 ? 5.345 26.987 -6.632 1.00 42.78 145 ASP A C 1
ATOM 1099 O O . ASP A 1 145 ? 5.264 28.049 -6.003 1.00 42.78 145 ASP A O 1
ATOM 1103 N N . THR A 1 146 ? 5.273 25.819 -5.986 1.00 44.12 146 THR A N 1
ATOM 1104 C CA . THR A 1 146 ? 5.215 25.729 -4.520 1.00 44.12 146 THR A CA 1
ATOM 1105 C C . THR A 1 146 ? 6.590 25.940 -3.889 1.00 44.12 146 THR A C 1
ATOM 1107 O O . THR A 1 146 ? 7.255 25.025 -3.406 1.00 44.12 146 THR A O 1
ATOM 1110 N N . SER A 1 147 ? 6.996 27.210 -3.856 1.00 38.44 147 SER A N 1
ATOM 1111 C CA . SER A 1 147 ? 8.025 27.737 -2.964 1.00 38.44 147 SER A CA 1
ATOM 1112 C C . SER A 1 147 ? 7.807 27.210 -1.540 1.00 38.44 147 SER A C 1
ATOM 1114 O O . SER A 1 147 ? 6.828 27.542 -0.863 1.00 38.44 147 SER A O 1
ATOM 1116 N N . MET A 1 148 ? 8.732 26.364 -1.085 1.00 42.25 148 MET A N 1
ATOM 1117 C CA . MET A 1 148 ? 8.768 25.788 0.256 1.00 42.25 148 MET A CA 1
ATOM 1118 C C . MET A 1 148 ? 9.099 26.848 1.315 1.00 42.25 148 MET A C 1
ATOM 1120 O O . MET A 1 148 ? 10.173 26.818 1.906 1.00 42.25 148 MET A O 1
ATOM 1124 N N . LEU A 1 149 ? 8.203 27.810 1.562 1.00 40.66 149 LEU A N 1
ATOM 1125 C CA . LEU A 1 149 ? 8.306 28.702 2.722 1.00 40.66 149 LEU A CA 1
ATOM 1126 C C . LEU A 1 149 ? 6.992 29.406 3.113 1.00 40.66 149 LEU A C 1
ATOM 1128 O O . LEU A 1 149 ? 6.992 30.585 3.459 1.00 40.66 149 LEU A O 1
ATOM 1132 N N . SER A 1 150 ? 5.857 28.706 3.134 1.00 36.53 150 SER A N 1
ATOM 1133 C CA . SER A 1 150 ? 4.695 29.209 3.881 1.00 36.53 150 SER A CA 1
ATOM 1134 C C . SER A 1 150 ? 4.052 28.109 4.723 1.00 36.53 150 SER A C 1
ATOM 1136 O O . SER A 1 150 ? 3.543 27.109 4.235 1.00 36.53 150 SER A O 1
ATOM 1138 N N . LYS A 1 151 ? 4.139 28.282 6.046 1.00 38.00 151 LYS A N 1
ATOM 1139 C CA . LYS A 1 151 ? 3.484 27.424 7.037 1.00 38.00 151 LYS A CA 1
ATOM 1140 C C . LYS A 1 151 ? 1.966 27.643 6.949 1.00 38.00 151 LYS A C 1
ATOM 1142 O O . LYS A 1 151 ? 1.536 28.781 7.166 1.00 38.00 151 LYS A O 1
ATOM 1147 N N . PRO A 1 152 ? 1.138 26.612 6.717 1.00 33.34 152 PRO A N 1
ATOM 1148 C CA . PRO A 1 152 ? -0.305 26.765 6.816 1.00 33.34 152 PRO A CA 1
ATOM 1149 C C . PRO A 1 152 ? -0.696 26.888 8.294 1.00 33.34 152 PRO A C 1
ATOM 1151 O O . PRO A 1 152 ? -0.575 25.953 9.082 1.00 33.34 152 PRO A O 1
ATOM 1154 N N . THR A 1 153 ? -1.154 28.075 8.692 1.00 33.88 153 THR A N 1
ATOM 1155 C CA . THR A 1 153 ? -1.792 28.293 9.996 1.00 33.88 153 THR A CA 1
ATOM 1156 C C . THR A 1 153 ? -3.274 27.958 9.873 1.00 33.88 153 THR A C 1
ATOM 1158 O O . THR A 1 153 ? -4.087 28.778 9.450 1.00 33.88 153 THR A O 1
ATOM 1161 N N . LEU A 1 154 ? -3.637 26.734 10.253 1.00 32.47 154 LEU A N 1
ATOM 1162 C CA . LEU A 1 154 ? -5.020 26.270 10.273 1.00 32.47 154 LEU A CA 1
ATOM 1163 C C . LEU A 1 154 ? -5.758 26.870 11.487 1.00 32.47 154 LEU A C 1
ATOM 1165 O O . LEU A 1 154 ? -5.807 26.286 12.566 1.00 32.47 154 LEU A O 1
ATOM 1169 N N . LYS A 1 155 ? -6.330 28.072 11.342 1.00 37.19 155 LYS A N 1
ATOM 1170 C CA . LYS A 1 155 ? -7.287 28.625 12.319 1.00 37.19 155 LYS A CA 1
ATOM 1171 C C . LYS A 1 155 ? -8.693 28.124 11.990 1.00 37.19 155 LYS A C 1
ATOM 1173 O O . LYS A 1 155 ? -9.456 28.804 11.307 1.00 37.19 155 LYS A O 1
ATOM 1178 N N . ARG A 1 156 ? -9.052 26.942 12.497 1.00 35.53 156 ARG A N 1
ATOM 1179 C CA . ARG A 1 156 ? -10.429 26.428 12.441 1.00 35.53 156 ARG A CA 1
ATOM 1180 C C . ARG A 1 156 ? -11.273 27.172 13.486 1.00 35.53 156 ARG A C 1
ATOM 1182 O O . ARG A 1 156 ? -11.137 26.951 14.685 1.00 35.53 156 ARG A O 1
ATOM 1189 N N . LYS A 1 157 ? -12.111 28.112 13.036 1.00 38.03 157 LYS A N 1
ATOM 1190 C CA . LYS A 1 157 ? -13.166 28.722 13.860 1.00 38.03 157 LYS A CA 1
ATOM 1191 C C . LYS A 1 157 ? -14.303 27.709 14.001 1.00 38.03 157 LYS A C 1
ATOM 1193 O O . LYS A 1 157 ? -15.046 27.489 13.052 1.00 38.03 157 LYS A O 1
ATOM 1198 N N . ILE A 1 158 ? -14.425 27.108 15.180 1.00 37.56 158 ILE A N 1
ATOM 1199 C CA . ILE A 1 158 ? -15.594 26.318 15.576 1.00 37.56 158 ILE A CA 1
ATOM 1200 C C . ILE A 1 158 ? -16.721 27.307 15.886 1.00 37.56 158 ILE A C 1
ATOM 1202 O O . ILE A 1 158 ? -16.646 28.056 16.860 1.00 37.56 158 ILE A O 1
ATOM 1206 N N . ASN A 1 159 ? -17.742 27.339 15.030 1.00 31.88 159 ASN A N 1
ATOM 1207 C CA . ASN A 1 159 ? -18.973 28.075 15.277 1.00 31.88 159 ASN A CA 1
ATOM 1208 C C . ASN A 1 159 ? -19.985 27.105 15.899 1.00 31.88 159 ASN A C 1
ATOM 1210 O O . ASN A 1 159 ? -20.495 26.217 15.223 1.00 31.88 159 ASN A O 1
ATOM 1214 N N . LYS A 1 160 ? -20.233 27.255 17.204 1.00 38.62 160 LYS A N 1
ATOM 1215 C CA . LYS A 1 160 ? -21.317 26.574 17.918 1.00 38.62 160 LYS A CA 1
ATOM 1216 C C . LYS A 1 160 ? -22.644 27.205 17.497 1.00 38.62 160 LYS A C 1
ATOM 1218 O O . LYS A 1 160 ? -22.900 28.355 17.846 1.00 38.62 160 LYS A O 1
ATOM 1223 N N . GLN A 1 161 ? -23.503 26.444 16.829 1.00 42.03 161 GLN A N 1
ATOM 1224 C CA . GLN A 1 161 ? -24.939 26.704 16.831 1.00 42.03 161 GLN A CA 1
ATOM 1225 C C . GLN A 1 161 ? -25.665 25.492 17.402 1.00 42.03 161 GLN A C 1
ATOM 1227 O O . GLN A 1 161 ? -25.646 24.397 16.859 1.00 42.03 161 GLN A O 1
ATOM 1232 N N . SER A 1 162 ? -26.252 25.741 18.564 1.00 44.34 162 SER A N 1
ATOM 1233 C CA . SER A 1 162 ? -27.228 24.930 19.268 1.00 44.34 162 SER A CA 1
ATOM 1234 C C . SER A 1 162 ? -28.594 25.006 18.585 1.00 44.34 162 SER A C 1
ATOM 1236 O O . SER A 1 162 ? -29.078 26.115 18.353 1.00 44.34 162 SER A O 1
ATOM 1238 N N . SER A 1 163 ? -29.279 23.876 18.433 1.00 43.06 163 SER A N 1
ATOM 1239 C CA . SER A 1 163 ? -30.734 23.834 18.610 1.00 43.06 163 SER A CA 1
ATOM 1240 C C . SER A 1 163 ? -31.186 22.424 18.977 1.00 43.06 163 SER A C 1
ATOM 1242 O O . SER A 1 163 ? -31.017 21.490 18.199 1.00 43.06 163 SER A O 1
ATOM 1244 N N . SER A 1 164 ? -31.754 22.307 20.177 1.00 44.03 164 SER A N 1
ATOM 1245 C CA . SER A 1 164 ? -32.613 21.205 20.600 1.00 44.03 164 SER A CA 1
ATOM 1246 C C . SER A 1 164 ? -33.791 21.031 19.649 1.00 44.03 164 SER A C 1
ATOM 1248 O O . SER A 1 164 ? -34.387 22.032 19.267 1.00 44.03 164 SER A O 1
ATOM 1250 N N . GLU A 1 165 ? -34.234 19.793 19.443 1.00 42.19 165 GLU A N 1
ATOM 1251 C CA . GLU A 1 165 ? -35.655 19.481 19.602 1.00 42.19 165 GLU A CA 1
ATOM 1252 C C . GLU A 1 165 ? -35.857 17.995 19.913 1.00 42.19 165 GLU A C 1
ATOM 1254 O O . GLU A 1 165 ? -35.388 17.099 19.216 1.00 42.19 165 GLU A O 1
ATOM 1259 N N . GLU A 1 166 ? -36.529 17.764 21.039 1.00 43.69 166 GLU A N 1
ATOM 1260 C CA . GLU A 1 166 ? -37.027 16.478 21.498 1.00 43.69 166 GLU A CA 1
ATOM 1261 C C . GLU A 1 166 ? -38.081 15.948 20.526 1.00 43.69 166 GLU A C 1
ATOM 1263 O O . GLU A 1 166 ? -39.030 16.664 20.210 1.00 43.69 166 GLU A O 1
ATOM 1268 N N . GLN A 1 167 ? -38.035 14.657 20.189 1.00 39.69 167 GLN A N 1
ATOM 1269 C CA . GLN A 1 167 ? -39.269 13.910 19.951 1.00 39.69 167 GLN A CA 1
ATOM 1270 C C . GLN A 1 167 ? -39.099 12.413 20.234 1.00 39.69 167 GLN A C 1
ATOM 1272 O O . GLN A 1 167 ? -38.525 11.641 19.473 1.00 39.69 167 GLN A O 1
ATOM 1277 N N . LYS A 1 168 ? -39.664 12.022 21.384 1.00 50.81 168 LYS A N 1
ATOM 1278 C CA . LYS A 1 168 ? -40.206 10.688 21.674 1.00 50.81 168 LYS A CA 1
ATOM 1279 C C . LYS A 1 168 ? -40.949 10.145 20.451 1.00 50.81 168 LYS A C 1
ATOM 1281 O O . LYS A 1 168 ? -41.732 10.895 19.887 1.00 50.81 168 LYS A O 1
ATOM 1286 N N . ILE A 1 169 ? -40.820 8.845 20.175 1.00 39.03 169 ILE A N 1
ATOM 1287 C CA . ILE A 1 169 ? -41.902 7.834 20.117 1.00 39.03 169 ILE A CA 1
ATOM 1288 C C . ILE A 1 169 ? -41.262 6.481 19.733 1.00 39.03 169 ILE A C 1
ATOM 1290 O O . ILE A 1 169 ? -40.770 6.298 18.628 1.00 39.03 169 ILE A O 1
ATOM 1294 N N . SER A 1 170 ? -41.323 5.499 20.634 1.00 40.78 170 SER A N 1
ATOM 1295 C CA . SER A 1 170 ? -41.376 4.064 20.284 1.00 40.78 170 SER A CA 1
ATOM 1296 C C . SER A 1 170 ? -42.865 3.673 20.184 1.00 40.78 170 SER A C 1
ATOM 1298 O O . SER A 1 170 ? -43.657 4.310 20.891 1.00 40.78 170 SER A O 1
ATOM 1300 N N . PRO A 1 171 ? -43.303 2.627 19.435 1.00 51.94 171 PRO A N 1
ATOM 1301 C CA . PRO A 1 171 ? -42.992 1.242 19.838 1.00 51.94 171 PRO A CA 1
ATOM 1302 C C . PRO A 1 171 ? -43.040 0.116 18.758 1.00 51.94 171 PRO A C 1
ATOM 1304 O O . PRO A 1 171 ? -43.776 0.177 17.783 1.00 51.94 171 PRO A O 1
ATOM 1307 N N . LYS A 1 172 ? -42.377 -1.008 19.091 1.00 42.84 172 LYS A N 1
ATOM 1308 C CA . LYS A 1 172 ? -42.767 -2.431 18.882 1.00 42.84 172 LYS A CA 1
ATOM 1309 C C . LYS A 1 172 ? -43.284 -2.890 17.495 1.00 42.84 172 LYS A C 1
ATOM 1311 O O . LYS A 1 172 ? -44.446 -2.644 17.185 1.00 42.84 172 LYS A O 1
ATOM 1316 N N . ARG A 1 173 ? -42.597 -3.879 16.882 1.00 34.22 173 ARG A N 1
ATOM 1317 C CA . ARG A 1 173 ? -43.047 -5.305 16.791 1.00 34.22 173 ARG A CA 1
ATOM 1318 C C . ARG A 1 173 ? -42.200 -6.202 15.854 1.00 34.22 173 ARG A C 1
ATOM 1320 O O . ARG A 1 173 ? -41.959 -5.844 14.717 1.00 34.22 173 ARG A O 1
ATOM 1327 N N . LYS A 1 174 ? -42.013 -7.445 16.338 1.00 36.72 174 LYS A N 1
ATOM 1328 C CA . LYS A 1 174 ? -42.104 -8.772 15.667 1.00 36.72 174 LYS A CA 1
ATOM 1329 C C . LYS A 1 174 ? -41.043 -9.235 14.644 1.00 36.72 174 LYS A C 1
ATOM 1331 O O . LYS A 1 174 ? -41.155 -8.980 13.459 1.00 36.72 174 LYS A O 1
ATOM 1336 N N . ILE A 1 175 ? -40.160 -10.108 15.139 1.00 39.72 175 ILE A N 1
ATOM 1337 C CA . ILE A 1 175 ? -39.957 -11.538 14.783 1.00 39.72 175 ILE A CA 1
ATOM 1338 C C . ILE A 1 175 ? -40.653 -12.064 13.501 1.00 39.72 175 ILE A C 1
ATOM 1340 O O . ILE A 1 175 ? -41.881 -12.185 13.492 1.00 39.72 175 ILE A O 1
ATOM 1344 N N . ALA A 1 176 ? -39.840 -12.520 12.535 1.00 33.91 176 ALA A N 1
ATOM 1345 C CA . ALA A 1 176 ? -39.922 -13.760 11.718 1.00 33.91 176 ALA A CA 1
ATOM 1346 C C . ALA A 1 176 ? -38.667 -13.770 10.803 1.00 33.91 176 ALA A C 1
ATOM 1348 O O . ALA A 1 176 ? -38.416 -12.764 10.155 1.00 33.91 176 ALA A O 1
ATOM 1349 N N . SER A 1 177 ? -37.683 -14.673 10.886 1.00 33.94 177 SER A N 1
ATOM 1350 C CA . SER A 1 177 ? -37.616 -16.108 10.541 1.00 33.94 177 SER A CA 1
ATOM 1351 C C . SER A 1 177 ? -37.873 -16.470 9.061 1.00 33.94 177 SER A C 1
ATOM 1353 O O . SER A 1 177 ? -38.910 -16.127 8.504 1.00 33.94 177 SER A O 1
ATOM 1355 N N . PHE A 1 178 ? -36.943 -17.282 8.520 1.00 32.50 178 PHE A N 1
ATOM 1356 C CA . PHE A 1 178 ? -36.900 -17.968 7.207 1.00 32.50 178 PHE A CA 1
ATOM 1357 C C . PHE A 1 178 ? -36.608 -17.079 5.976 1.00 32.50 178 PHE A C 1
ATOM 1359 O O . PHE A 1 178 ? -37.112 -15.977 5.869 1.00 32.50 178 PHE A O 1
ATOM 1366 N N . GLY A 1 179 ? -35.816 -17.494 4.986 1.00 32.25 179 GLY A N 1
ATOM 1367 C CA . GLY A 1 179 ? -35.263 -18.811 4.708 1.00 32.25 179 GLY A CA 1
ATOM 1368 C C . GLY A 1 179 ? -34.354 -18.802 3.472 1.00 32.25 179 GLY A C 1
ATOM 1369 O O . GLY A 1 179 ? -34.285 -17.840 2.714 1.00 32.25 179 GLY A O 1
ATOM 1370 N N . ILE A 1 180 ? -33.646 -19.916 3.341 1.00 39.06 180 ILE A N 1
ATOM 1371 C CA . ILE A 1 180 ? -32.684 -20.294 2.306 1.00 39.06 180 ILE A CA 1
ATOM 1372 C C . ILE A 1 180 ? -33.409 -20.668 0.998 1.00 39.06 180 ILE A C 1
ATOM 1374 O O . ILE A 1 180 ? -34.423 -21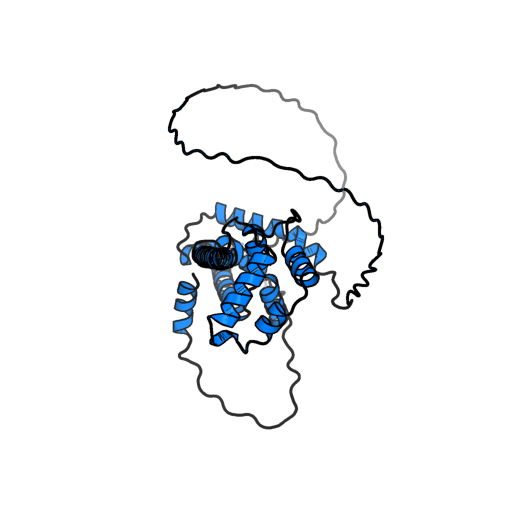.361 1.041 1.00 39.06 180 ILE A O 1
ATOM 1378 N N . GLY A 1 181 ? -32.830 -20.294 -0.147 1.00 33.09 181 GLY A N 1
ATOM 1379 C CA . GLY A 1 181 ? -33.088 -20.840 -1.494 1.00 33.09 181 GLY A CA 1
ATOM 1380 C C . GLY A 1 181 ? -32.309 -19.996 -2.513 1.00 33.09 181 GLY A C 1
ATOM 1381 O O . GLY A 1 181 ? -32.499 -18.790 -2.535 1.00 33.09 181 GLY A O 1
ATOM 1382 N N . SER A 1 182 ? -31.285 -20.453 -3.245 1.00 37.19 182 SER A N 1
ATOM 1383 C CA . SER A 1 182 ? -31.109 -21.646 -4.096 1.00 37.19 182 SER A CA 1
ATOM 1384 C C . SER A 1 182 ? -32.106 -21.721 -5.260 1.00 37.19 182 SER A C 1
ATOM 1386 O O . SER A 1 182 ? -33.227 -22.187 -5.083 1.00 37.19 182 SER A O 1
ATOM 1388 N N . LEU A 1 183 ? -31.660 -21.240 -6.428 1.00 44.06 183 LEU A N 1
ATOM 1389 C CA . LEU A 1 183 ? -32.082 -21.595 -7.796 1.00 44.06 183 LEU A CA 1
ATOM 1390 C C . LEU A 1 183 ? -31.046 -20.927 -8.733 1.00 44.06 183 LEU A C 1
ATOM 1392 O O . LEU A 1 183 ? -30.900 -19.710 -8.687 1.00 44.06 183 LEU A O 1
ATOM 1396 N N . GLU A 1 184 ? -30.051 -21.613 -9.296 1.00 40.25 184 GLU A N 1
ATOM 1397 C CA . GLU A 1 184 ? -30.063 -22.474 -10.496 1.00 40.25 184 GLU A CA 1
ATOM 1398 C C . GLU A 1 184 ? -30.787 -21.935 -11.743 1.00 40.25 184 GLU A C 1
ATOM 1400 O O . GLU A 1 184 ? -31.966 -21.601 -11.689 1.00 40.25 184 GLU A O 1
ATOM 1405 N N . GLU A 1 185 ? -30.022 -21.987 -12.849 1.00 40.00 185 GLU A N 1
ATOM 1406 C CA . GLU A 1 185 ? -30.399 -21.985 -14.276 1.00 40.00 185 GLU A CA 1
ATOM 1407 C C . GLU A 1 185 ? -31.060 -20.694 -14.823 1.00 40.00 185 GLU A C 1
ATOM 1409 O O . GLU A 1 185 ? -31.793 -19.999 -14.145 1.00 40.00 185 GLU A O 1
ATOM 1414 N N . GLU A 1 186 ? -30.807 -20.222 -16.047 1.00 40.31 186 GLU A N 1
ATOM 1415 C CA . GLU A 1 186 ? -30.743 -20.979 -17.289 1.00 40.31 186 GLU A CA 1
ATOM 1416 C C . GLU A 1 186 ? -30.125 -20.153 -18.448 1.00 40.31 186 GLU A C 1
ATOM 1418 O O . GLU A 1 186 ? -30.176 -18.925 -18.502 1.00 40.31 186 GLU A O 1
ATOM 1423 N N . ARG A 1 187 ? -29.551 -20.909 -19.385 1.00 35.31 187 ARG A N 1
ATOM 1424 C CA . ARG A 1 187 ? -29.239 -20.673 -20.808 1.00 35.31 187 ARG A CA 1
ATOM 1425 C C . ARG A 1 187 ? -29.759 -19.394 -21.501 1.00 35.31 187 ARG A C 1
ATOM 1427 O O . ARG A 1 187 ? -30.950 -19.187 -21.668 1.00 35.31 187 ARG A O 1
ATOM 1434 N N . GLY A 1 188 ? -28.807 -18.700 -22.131 1.00 35.56 188 GLY A N 1
ATOM 1435 C CA . GLY A 1 188 ? -28.580 -18.728 -23.587 1.00 35.56 188 GLY A CA 1
ATOM 1436 C C . GLY A 1 188 ? -29.634 -18.138 -24.529 1.00 35.56 188 GLY A C 1
ATOM 1437 O O . GLY A 1 188 ? -30.689 -18.726 -24.699 1.00 35.56 188 GLY A O 1
ATOM 1438 N N . VAL A 1 189 ? -29.258 -17.108 -25.303 1.00 41.75 189 VAL A N 1
ATOM 1439 C CA . VAL A 1 189 ? -29.827 -16.826 -26.638 1.00 41.75 189 VAL A CA 1
ATOM 1440 C C . VAL A 1 189 ? -28.751 -16.224 -27.551 1.00 41.75 189 VAL A C 1
ATOM 1442 O O . VAL A 1 189 ? -27.933 -15.408 -27.136 1.00 41.75 189 VAL A O 1
ATOM 1445 N N . ALA A 1 190 ? -28.760 -16.692 -28.796 1.00 37.94 190 ALA A N 1
ATOM 1446 C CA . ALA A 1 190 ? -27.834 -16.402 -29.876 1.00 37.94 190 ALA A CA 1
ATOM 1447 C C . ALA A 1 190 ? -28.263 -15.217 -30.769 1.00 37.94 190 ALA A C 1
ATOM 1449 O O . ALA A 1 190 ? -29.428 -14.834 -30.783 1.00 37.94 190 ALA A O 1
ATOM 1450 N N . ASN A 1 191 ? -27.314 -14.812 -31.625 1.00 41.19 191 ASN A N 1
ATOM 1451 C CA . ASN A 1 191 ? -27.460 -14.207 -32.961 1.00 41.19 191 ASN A CA 1
ATOM 1452 C C . ASN A 1 191 ? -27.962 -12.755 -33.079 1.00 41.19 191 ASN A C 1
ATOM 1454 O O . ASN A 1 191 ? -29.030 -12.412 -32.600 1.00 41.19 191 ASN A O 1
ATOM 1458 N N . HIS A 1 192 ? -27.253 -11.937 -33.873 1.00 43.62 192 HIS A N 1
ATOM 1459 C CA . HIS A 1 192 ? -27.680 -11.592 -35.240 1.00 43.62 192 HIS A CA 1
ATOM 1460 C C . HIS A 1 192 ? -26.616 -10.781 -36.016 1.00 43.62 192 HIS A C 1
ATOM 1462 O O . HIS A 1 192 ? -26.013 -9.841 -35.509 1.00 43.62 192 HIS A O 1
ATOM 1468 N N . ASN A 1 193 ? -26.434 -11.180 -37.279 1.00 41.75 193 ASN A N 1
ATOM 1469 C CA . ASN A 1 193 ? -25.705 -10.510 -38.361 1.00 41.75 193 ASN A CA 1
ATOM 1470 C C . ASN A 1 193 ? -26.369 -9.192 -38.795 1.00 41.75 193 ASN A C 1
ATOM 1472 O O . ASN A 1 193 ? -27.593 -9.159 -38.875 1.00 41.75 193 ASN A O 1
ATOM 1476 N N . THR A 1 194 ? -25.581 -8.211 -39.263 1.00 44.56 194 THR A N 1
ATOM 1477 C CA . THR A 1 194 ? -25.983 -7.218 -40.297 1.00 44.56 194 THR A CA 1
ATOM 1478 C C . THR A 1 194 ? -24.696 -6.689 -40.968 1.00 44.56 194 THR A C 1
ATOM 1480 O O . THR A 1 194 ? -23.835 -6.171 -40.268 1.00 44.56 194 THR A O 1
ATOM 1483 N N . VAL A 1 195 ? -24.351 -7.060 -42.215 1.00 44.34 195 VAL A N 1
ATOM 1484 C CA . VAL A 1 195 ? -24.688 -6.372 -43.495 1.00 44.34 195 VAL A CA 1
ATOM 1485 C C . VAL A 1 195 ? -24.364 -4.870 -43.395 1.00 44.34 195 VAL A C 1
ATOM 1487 O O . VAL A 1 195 ? -24.970 -4.185 -42.588 1.00 44.34 195 VAL A O 1
ATOM 1490 N N . GLY A 1 196 ? -23.375 -4.287 -44.078 1.00 39.38 196 GLY A N 1
ATOM 1491 C CA . GLY A 1 196 ? -23.056 -4.355 -45.506 1.00 39.38 196 GLY A CA 1
ATOM 1492 C C . GLY A 1 196 ? -23.523 -3.047 -46.164 1.00 39.38 196 GLY A C 1
ATOM 1493 O O . GLY A 1 196 ? -24.725 -2.851 -46.291 1.00 39.38 196 GLY A O 1
ATOM 1494 N N . SER A 1 197 ? -22.608 -2.151 -46.556 1.00 43.66 197 SER A N 1
ATOM 1495 C CA . SER A 1 197 ? -22.918 -1.053 -47.488 1.00 43.66 197 SER A CA 1
ATOM 1496 C C . SER A 1 197 ? -21.646 -0.502 -48.138 1.00 43.66 197 SER A C 1
ATOM 1498 O O . SER A 1 197 ? -20.780 0.055 -47.467 1.00 43.66 197 SER A O 1
ATOM 1500 N N . GLU A 1 198 ? -21.568 -0.654 -49.456 1.00 43.41 198 GLU A N 1
ATOM 1501 C CA . GLU A 1 198 ? -20.561 -0.072 -50.342 1.00 43.41 198 GLU A CA 1
ATOM 1502 C C . GLU A 1 198 ? -21.117 1.173 -51.070 1.00 43.41 198 GLU A C 1
ATOM 1504 O O . GLU A 1 198 ? -22.304 1.213 -51.390 1.00 43.41 198 GLU A O 1
ATOM 1509 N N . HIS A 1 199 ? -20.197 2.095 -51.418 1.00 41.84 199 HIS A N 1
ATOM 1510 C CA . HIS A 1 199 ? -20.212 3.088 -52.524 1.00 41.84 199 HIS A CA 1
ATOM 1511 C C . HIS A 1 199 ? -21.178 4.308 -52.489 1.00 41.84 199 HIS A C 1
ATOM 1513 O O . HIS A 1 199 ? -22.210 4.240 -51.830 1.00 41.84 199 HIS A O 1
ATOM 1519 N N . PRO A 1 200 ? -20.950 5.407 -53.273 1.00 56.03 200 PRO A N 1
ATOM 1520 C CA . PRO A 1 200 ? -19.753 5.895 -54.002 1.00 56.03 200 PRO A CA 1
ATOM 1521 C C . PRO A 1 200 ? -19.470 7.437 -53.921 1.00 56.03 200 PRO A C 1
ATOM 1523 O O . PRO A 1 200 ? -20.326 8.240 -53.576 1.00 56.03 200 PRO A O 1
ATOM 1526 N N . LEU A 1 201 ? -18.246 7.820 -54.326 1.00 49.41 201 LEU A N 1
ATOM 1527 C CA . LEU A 1 201 ? -17.834 8.935 -55.220 1.00 49.41 201 LEU A CA 1
ATOM 1528 C C . LEU A 1 201 ? -18.607 10.287 -55.235 1.00 49.41 201 LEU A C 1
ATOM 1530 O O . LEU A 1 201 ? -19.720 10.343 -55.747 1.00 49.41 201 LEU A O 1
ATOM 1534 N N . ALA A 1 202 ? -17.928 11.399 -54.894 1.00 46.03 202 ALA A N 1
ATOM 1535 C CA . ALA A 1 202 ? -18.002 12.686 -55.623 1.00 46.03 202 ALA A CA 1
ATOM 1536 C C . ALA A 1 202 ? -16.951 13.711 -55.133 1.00 46.03 202 ALA A C 1
ATOM 1538 O O . ALA A 1 202 ? -16.944 14.124 -53.976 1.00 46.03 202 ALA A O 1
ATOM 1539 N N . THR A 1 203 ? -16.091 14.147 -56.053 1.00 44.53 203 THR A N 1
ATOM 1540 C CA . THR A 1 203 ? -15.256 15.361 -56.008 1.00 44.53 203 THR A CA 1
ATOM 1541 C C . THR A 1 203 ? -16.115 16.628 -56.149 1.00 44.53 203 THR A C 1
ATOM 1543 O O . THR A 1 203 ? -17.174 16.581 -56.777 1.00 44.53 203 THR A O 1
ATOM 1546 N N . PRO A 1 204 ? -15.633 17.790 -55.666 1.00 55.59 204 PRO A N 1
ATOM 1547 C CA . PRO A 1 204 ? -15.299 18.840 -56.632 1.00 55.59 204 PRO A CA 1
ATOM 1548 C C . PRO A 1 204 ? -14.014 19.624 -56.315 1.00 55.59 204 PRO A C 1
ATOM 1550 O O . PRO A 1 204 ? -13.662 19.888 -55.168 1.00 55.59 204 PRO A O 1
ATOM 1553 N N . GLN A 1 205 ? -13.345 20.010 -57.403 1.00 49.50 205 GLN A N 1
ATOM 1554 C CA . GLN A 1 205 ? -12.281 21.007 -57.480 1.00 49.50 205 GLN A CA 1
ATOM 1555 C C . GLN A 1 205 ? -12.835 22.428 -57.293 1.00 49.50 205 GLN A C 1
ATOM 1557 O O . GLN A 1 205 ? -13.857 22.766 -57.886 1.00 49.50 205 GLN A O 1
ATOM 1562 N N . SER A 1 206 ? -12.079 23.277 -56.598 1.00 50.38 206 SER A N 1
ATOM 1563 C CA . SER A 1 206 ? -11.933 24.712 -56.895 1.00 50.38 206 SER A CA 1
ATOM 1564 C C . SER A 1 206 ? -10.725 25.225 -56.100 1.00 50.38 206 SER A C 1
ATOM 1566 O O . SER A 1 206 ? -10.718 25.145 -54.876 1.00 50.38 206 SER A O 1
ATOM 1568 N N . ASP A 1 207 ? -9.580 25.418 -56.742 1.00 42.25 207 ASP A N 1
ATOM 1569 C CA . ASP A 1 207 ? -9.132 26.660 -57.393 1.00 42.25 207 ASP A CA 1
ATOM 1570 C C . ASP A 1 207 ? -8.734 27.793 -56.422 1.00 42.25 207 ASP A C 1
ATOM 1572 O O . ASP A 1 207 ? -9.559 28.477 -55.828 1.00 42.25 207 ASP A O 1
ATOM 1576 N N . VAL A 1 208 ? -7.408 27.944 -56.330 1.00 54.03 208 VAL A N 1
ATOM 1577 C CA . VAL A 1 208 ? -6.586 29.165 -56.272 1.00 54.03 208 VAL A CA 1
ATOM 1578 C C . VAL A 1 208 ? -6.992 30.308 -55.329 1.00 54.03 208 VAL A C 1
ATOM 1580 O O . VAL A 1 208 ? -7.893 31.095 -55.608 1.00 54.03 208 VAL A O 1
ATOM 1583 N N . SER A 1 209 ? -6.134 30.571 -54.336 1.00 46.81 209 SER A N 1
ATOM 1584 C CA . SER A 1 209 ? -5.530 31.907 -54.195 1.00 46.81 209 SER A CA 1
ATOM 1585 C C . SER A 1 209 ? -4.159 31.862 -53.498 1.00 46.81 209 SER A C 1
ATOM 1587 O O . SER A 1 209 ? -3.947 30.997 -52.646 1.00 46.81 209 SER A O 1
ATOM 1589 N N . PRO A 1 210 ? -3.221 32.752 -53.887 1.00 60.66 210 PRO A N 1
ATOM 1590 C CA . PRO A 1 210 ? -1.801 32.654 -53.565 1.00 60.66 210 PRO A CA 1
ATOM 1591 C C . PRO A 1 210 ? -1.353 33.606 -52.442 1.00 60.66 210 PRO A C 1
ATOM 1593 O O . PRO A 1 210 ? -2.024 34.584 -52.137 1.00 60.66 210 PRO A O 1
ATOM 1596 N N . GLU A 1 211 ? -0.161 33.304 -51.913 1.00 45.22 211 GLU A N 1
ATOM 1597 C CA . GLU A 1 211 ? 0.828 34.196 -51.282 1.00 45.22 211 GLU A CA 1
ATOM 1598 C C . GLU A 1 211 ? 0.375 35.183 -50.183 1.00 45.22 211 GLU A C 1
ATOM 1600 O O . GLU A 1 211 ? -0.333 36.151 -50.423 1.00 45.22 211 GLU A O 1
ATOM 1605 N N . LEU A 1 212 ? 0.994 35.080 -49.000 1.00 41.75 212 LEU A N 1
ATOM 1606 C CA . LEU A 1 212 ? 2.128 35.947 -48.633 1.00 41.75 212 LEU A CA 1
ATOM 1607 C C . LEU A 1 212 ? 2.640 35.618 -47.217 1.00 41.75 212 LEU A C 1
ATOM 1609 O O . LEU A 1 212 ? 1.980 35.854 -46.213 1.00 41.75 212 LEU A O 1
ATOM 1613 N N . LYS A 1 213 ? 3.881 35.122 -47.178 1.00 49.09 213 LYS A N 1
ATOM 1614 C CA . LYS A 1 213 ? 4.964 35.553 -46.277 1.00 49.09 213 LYS A CA 1
ATOM 1615 C C . LYS A 1 213 ? 4.576 35.895 -44.828 1.00 49.09 213 LYS A C 1
ATOM 1617 O O . LYS A 1 213 ? 4.345 37.051 -44.494 1.00 49.09 213 LYS A O 1
ATOM 1622 N N . SER A 1 214 ? 4.762 34.926 -43.938 1.00 42.31 214 SER A N 1
ATOM 1623 C CA . SER A 1 214 ? 5.334 35.212 -42.620 1.00 42.31 214 SER A CA 1
ATOM 1624 C C . SER A 1 214 ? 6.337 34.116 -42.281 1.00 42.31 214 SER A C 1
ATOM 1626 O O . SER A 1 214 ? 5.979 33.024 -41.849 1.00 42.31 214 SER A O 1
ATOM 1628 N N . GLY A 1 215 ? 7.608 34.392 -42.582 1.00 43.22 215 GLY A N 1
ATOM 1629 C CA . GLY A 1 215 ? 8.750 33.556 -42.227 1.00 43.22 215 GLY A CA 1
ATOM 1630 C C . GLY A 1 215 ? 9.039 33.651 -40.733 1.00 43.22 215 GLY A C 1
ATOM 1631 O O . GLY A 1 215 ? 10.038 34.240 -40.330 1.00 43.22 215 GLY A O 1
ATOM 1632 N N . GLY A 1 216 ? 8.152 33.089 -39.916 1.00 41.28 216 GLY A N 1
ATOM 1633 C CA . GLY A 1 216 ? 8.487 32.720 -38.552 1.00 41.28 216 GLY A CA 1
ATOM 1634 C C . GLY A 1 216 ? 9.356 31.475 -38.623 1.00 41.28 216 GLY A C 1
ATOM 1635 O O . GLY A 1 216 ? 8.868 30.407 -38.982 1.00 41.28 216 GLY A O 1
ATOM 1636 N N . LEU A 1 217 ? 10.647 31.615 -38.324 1.00 39.69 217 LEU A N 1
ATOM 1637 C CA . LEU A 1 217 ? 11.501 30.486 -37.977 1.00 39.69 217 LEU A CA 1
ATOM 1638 C C . LEU A 1 217 ? 10.852 29.818 -36.760 1.00 39.69 217 LEU A C 1
ATOM 1640 O O . LEU A 1 217 ? 11.102 30.218 -35.625 1.00 39.69 217 LEU A O 1
ATOM 1644 N N . HIS A 1 218 ? 9.956 28.856 -36.996 1.00 43.34 218 HIS A N 1
ATOM 1645 C CA . HIS A 1 218 ? 9.552 27.904 -35.980 1.00 43.34 218 HIS A CA 1
ATOM 1646 C C . HIS A 1 218 ? 10.858 27.272 -35.534 1.00 43.34 218 HIS A C 1
ATOM 1648 O O . HIS A 1 218 ? 11.473 26.523 -36.295 1.00 43.34 218 HIS A O 1
ATOM 1654 N N . ALA A 1 219 ? 11.332 27.686 -34.357 1.00 49.81 219 ALA A N 1
ATOM 1655 C CA . ALA A 1 219 ? 12.423 27.033 -33.673 1.00 49.81 219 ALA A CA 1
ATOM 1656 C C . ALA A 1 219 ? 12.122 25.546 -33.789 1.00 49.81 219 ALA A C 1
ATOM 1658 O O . ALA A 1 219 ? 11.058 25.118 -33.339 1.00 49.81 219 ALA A O 1
ATOM 1659 N N . LEU A 1 220 ? 12.977 24.819 -34.514 1.00 43.94 220 LEU A N 1
ATOM 1660 C CA . LEU A 1 220 ? 12.904 23.375 -34.629 1.00 43.94 220 LEU A CA 1
ATOM 1661 C C . LEU A 1 220 ? 12.931 22.885 -33.191 1.00 43.94 220 LEU A C 1
ATOM 1663 O O . LEU A 1 220 ? 13.985 22.850 -32.559 1.00 43.94 220 LEU A O 1
ATOM 1667 N N . THR A 1 221 ? 11.745 22.644 -32.637 1.00 53.88 221 THR A N 1
ATOM 1668 C CA . THR A 1 221 ? 11.584 22.055 -31.326 1.00 53.88 221 THR A CA 1
ATOM 1669 C C . THR A 1 221 ? 12.180 20.688 -31.516 1.00 53.88 221 THR A C 1
ATOM 1671 O O . THR A 1 221 ? 11.561 19.836 -32.149 1.00 53.88 221 THR A O 1
ATOM 1674 N N . VAL A 1 222 ? 13.435 20.545 -31.095 1.00 58.38 222 VAL A N 1
ATOM 1675 C CA . VAL A 1 222 ? 14.135 19.274 -31.036 1.00 58.38 222 VAL A CA 1
ATOM 1676 C C . VAL A 1 222 ? 13.194 18.367 -30.264 1.00 58.38 222 VAL A C 1
ATOM 1678 O O . VAL A 1 222 ? 12.992 18.551 -29.063 1.00 58.38 222 VAL A O 1
ATOM 1681 N N . VAL A 1 223 ? 12.497 17.499 -30.997 1.00 67.12 223 VAL A N 1
ATOM 1682 C CA . VAL A 1 223 ? 11.519 16.583 -30.430 1.00 67.12 223 VAL A CA 1
ATOM 1683 C C . VAL A 1 223 ? 12.346 15.665 -29.553 1.00 67.12 223 VAL A C 1
ATOM 1685 O O . VAL A 1 223 ? 13.131 14.865 -30.056 1.00 67.12 223 VAL A O 1
ATOM 1688 N N . SER A 1 224 ? 12.271 15.887 -28.240 1.00 69.00 224 SER A N 1
ATOM 1689 C CA . SER A 1 224 ? 13.007 15.075 -27.281 1.00 69.00 224 SER A CA 1
ATOM 1690 C C . SER A 1 224 ? 12.616 13.614 -27.518 1.00 69.00 224 SER A C 1
ATOM 1692 O O . SER A 1 224 ? 11.417 13.350 -27.669 1.00 69.00 224 SER A O 1
ATOM 1694 N N . PRO A 1 225 ? 13.585 12.688 -27.605 1.00 73.81 225 PRO A N 1
ATOM 1695 C CA . PRO A 1 225 ? 13.292 11.292 -27.882 1.00 73.81 225 PRO A CA 1
ATOM 1696 C C . PRO A 1 225 ? 12.238 10.755 -26.902 1.00 73.81 225 PRO A C 1
ATOM 1698 O O . PRO A 1 225 ? 12.333 11.031 -25.698 1.00 73.81 225 PRO A O 1
ATOM 1701 N N . PRO A 1 226 ? 11.221 10.022 -27.385 1.00 83.19 226 PRO A N 1
ATOM 1702 C CA . PRO A 1 226 ? 10.205 9.444 -26.517 1.00 83.19 226 PRO A CA 1
ATOM 1703 C C . PRO A 1 226 ? 10.864 8.448 -25.554 1.00 83.19 226 PRO A C 1
ATOM 1705 O O . PRO A 1 226 ? 11.574 7.538 -25.974 1.00 83.19 226 PRO A O 1
ATOM 1708 N N . GLY A 1 227 ? 10.648 8.630 -24.252 1.00 91.56 227 GLY A N 1
ATOM 1709 C CA . GLY A 1 227 ? 11.216 7.759 -23.225 1.00 91.56 227 GLY A CA 1
ATOM 1710 C C . GLY A 1 227 ? 10.759 8.130 -21.819 1.00 91.56 227 GLY A C 1
ATOM 1711 O O . GLY A 1 227 ? 10.390 9.281 -21.553 1.00 91.56 227 GLY A O 1
ATOM 1712 N N . LEU A 1 228 ? 10.802 7.159 -20.908 1.00 93.62 228 LEU A N 1
ATOM 1713 C CA . LEU A 1 228 ? 10.354 7.323 -19.525 1.00 93.62 228 LEU A CA 1
ATOM 1714 C C . LEU A 1 228 ? 11.467 7.922 -18.665 1.00 93.62 228 LEU A C 1
ATOM 1716 O O . LEU A 1 228 ? 12.607 7.463 -18.695 1.00 93.62 228 LEU A O 1
ATOM 1720 N N . SER A 1 229 ? 11.141 8.942 -17.870 1.00 94.12 229 SER A N 1
ATOM 1721 C CA . SER A 1 229 ? 12.060 9.419 -16.830 1.00 94.12 229 SER A CA 1
ATOM 1722 C C . SER A 1 229 ? 12.034 8.490 -15.612 1.00 94.12 229 SER A C 1
ATOM 1724 O O . SER A 1 229 ? 11.121 7.675 -15.461 1.00 94.12 229 SER A O 1
ATOM 1726 N N . PHE A 1 230 ? 12.996 8.652 -14.701 1.00 94.88 230 PHE A N 1
ATOM 1727 C CA . PHE A 1 230 ? 13.062 7.847 -13.478 1.00 94.88 230 PHE A CA 1
ATOM 1728 C C . PHE A 1 230 ? 11.772 7.913 -12.638 1.00 94.88 230 PHE A C 1
ATOM 1730 O O . PHE A 1 230 ? 11.317 6.900 -12.117 1.00 94.88 230 PHE A O 1
ATOM 1737 N N . TYR A 1 231 ? 11.130 9.083 -12.574 1.00 93.56 231 TYR A N 1
ATOM 1738 C CA . TYR A 1 231 ? 9.837 9.253 -11.905 1.00 93.56 231 TYR A CA 1
ATOM 1739 C C . TYR A 1 231 ? 8.744 8.353 -12.502 1.00 93.56 231 TYR A C 1
ATOM 1741 O O . TYR A 1 231 ? 8.032 7.667 -11.772 1.00 93.56 231 TYR A O 1
ATOM 1749 N N . HIS A 1 232 ? 8.647 8.312 -13.834 1.00 92.94 232 HIS A N 1
ATOM 1750 C CA . HIS A 1 232 ? 7.669 7.474 -14.529 1.00 92.94 232 HIS A CA 1
ATOM 1751 C C . HIS A 1 232 ? 7.981 5.987 -14.350 1.00 92.94 232 HIS A C 1
ATOM 1753 O O . HIS A 1 232 ? 7.071 5.174 -14.243 1.00 92.94 232 HIS A O 1
ATOM 1759 N N . PHE A 1 233 ? 9.265 5.633 -14.292 1.00 94.81 233 PHE A N 1
ATOM 1760 C CA . PHE A 1 233 ? 9.692 4.268 -14.020 1.00 94.81 233 PHE A CA 1
ATOM 1761 C C . PHE A 1 233 ? 9.313 3.816 -12.602 1.00 94.81 233 PHE A C 1
ATOM 1763 O O . PHE A 1 233 ? 8.836 2.700 -12.433 1.00 94.81 233 PHE A O 1
ATOM 1770 N N . LEU A 1 234 ? 9.441 4.676 -11.585 1.00 93.38 234 LEU A N 1
ATOM 1771 C CA . LEU A 1 234 ? 8.938 4.369 -10.239 1.00 93.38 234 LEU A CA 1
ATOM 1772 C C . LEU A 1 234 ? 7.419 4.178 -10.224 1.00 93.38 234 LEU A C 1
ATOM 1774 O O . LEU A 1 234 ? 6.933 3.239 -9.599 1.00 93.38 234 LEU A O 1
ATOM 1778 N N . PHE A 1 235 ? 6.683 5.032 -10.939 1.00 90.81 235 PHE A N 1
ATOM 1779 C CA . PHE A 1 235 ? 5.236 4.881 -11.074 1.00 90.81 235 PHE A CA 1
ATOM 1780 C C . PHE A 1 235 ? 4.868 3.552 -11.750 1.00 90.81 235 PHE A C 1
ATOM 1782 O O . PHE A 1 235 ? 3.997 2.845 -11.256 1.00 90.81 235 PHE A O 1
ATOM 1789 N N . LEU A 1 236 ? 5.579 3.170 -12.816 1.00 91.69 236 LEU A N 1
ATOM 1790 C CA . LEU A 1 236 ? 5.429 1.873 -13.482 1.00 91.69 236 LEU A CA 1
ATOM 1791 C C . LEU A 1 236 ? 5.676 0.707 -12.514 1.00 91.69 236 LEU A C 1
ATOM 1793 O O . LEU A 1 236 ? 4.888 -0.233 -12.458 1.00 91.69 236 LEU A O 1
ATOM 1797 N N . LEU A 1 237 ? 6.751 0.781 -11.720 1.00 90.19 237 LEU A N 1
ATOM 1798 C CA . LEU A 1 237 ? 7.044 -0.219 -10.692 1.00 90.19 237 LEU A CA 1
ATOM 1799 C C . LEU A 1 237 ? 5.905 -0.340 -9.673 1.00 90.19 237 LEU A C 1
ATOM 1801 O O . LEU A 1 237 ? 5.581 -1.448 -9.251 1.00 90.19 237 LEU A O 1
ATOM 1805 N N . GLN A 1 238 ? 5.277 0.770 -9.297 1.00 85.81 238 GLN A N 1
ATOM 1806 C CA . GLN A 1 238 ? 4.166 0.769 -8.354 1.00 85.81 238 GLN A CA 1
ATOM 1807 C C . GLN A 1 238 ? 2.851 0.257 -8.965 1.00 85.81 238 GLN A C 1
ATOM 1809 O O . GLN A 1 238 ? 2.168 -0.526 -8.314 1.00 85.81 238 GLN A O 1
ATOM 1814 N N . GLU A 1 239 ? 2.492 0.677 -10.181 1.00 81.94 239 GLU A N 1
ATOM 1815 C CA . GLU A 1 239 ? 1.226 0.301 -10.839 1.00 81.94 239 GLU A CA 1
ATOM 1816 C C . GLU A 1 239 ? 1.247 -1.187 -11.237 1.00 81.94 239 GLU A C 1
ATOM 1818 O O . GLU A 1 239 ? 0.348 -1.936 -10.865 1.00 81.94 239 GLU A O 1
ATOM 1823 N N . ASP A 1 240 ? 2.311 -1.652 -11.901 1.00 72.12 240 ASP A N 1
ATOM 1824 C CA . ASP A 1 240 ? 2.306 -2.976 -12.542 1.00 72.12 240 ASP A CA 1
ATOM 1825 C C . ASP A 1 240 ? 2.920 -4.089 -11.680 1.00 72.12 240 ASP A C 1
ATOM 1827 O O . ASP A 1 240 ? 2.582 -5.266 -11.831 1.00 72.12 240 ASP A O 1
ATOM 1831 N N . PHE A 1 241 ? 3.842 -3.754 -10.770 1.00 69.38 241 PHE A N 1
ATOM 1832 C CA . PHE A 1 241 ? 4.649 -4.766 -10.074 1.00 69.38 241 PHE A CA 1
ATOM 1833 C C . PHE A 1 241 ? 4.359 -4.894 -8.582 1.00 69.38 241 PHE A C 1
ATOM 1835 O O . PHE A 1 241 ? 4.610 -5.960 -8.005 1.00 69.38 241 PHE A O 1
ATOM 1842 N N . TYR A 1 242 ? 3.803 -3.858 -7.954 1.00 65.88 242 TYR A N 1
ATOM 1843 C CA . TYR A 1 242 ? 3.317 -3.969 -6.581 1.00 65.88 242 TYR A CA 1
ATOM 1844 C C . TYR A 1 242 ? 1.947 -4.648 -6.497 1.00 65.88 242 TYR A C 1
ATOM 1846 O O . TYR A 1 242 ? 1.687 -5.311 -5.497 1.00 65.88 242 TYR A O 1
ATOM 1854 N N . ASP A 1 243 ? 1.119 -4.600 -7.542 1.00 57.81 243 ASP A N 1
ATOM 1855 C CA . ASP A 1 243 ? -0.272 -5.068 -7.450 1.00 57.81 243 ASP A CA 1
ATOM 1856 C C . ASP A 1 243 ? -0.460 -6.595 -7.639 1.00 57.81 243 ASP A C 1
ATOM 1858 O O . ASP A 1 243 ? -1.486 -7.161 -7.281 1.00 57.81 243 ASP A O 1
ATOM 1862 N N . GLY A 1 244 ? 0.535 -7.331 -8.148 1.00 58.34 244 GLY A N 1
ATOM 1863 C CA . GLY A 1 244 ? 0.236 -8.603 -8.828 1.00 58.34 244 GLY A CA 1
ATOM 1864 C C . GLY A 1 244 ? -0.115 -9.849 -7.991 1.00 58.34 244 GLY A C 1
ATOM 1865 O O . GLY A 1 244 ? -0.802 -10.728 -8.500 1.00 58.34 244 GLY A O 1
ATOM 1866 N N . ALA A 1 245 ? 0.367 -10.010 -6.753 1.00 59.75 245 ALA A N 1
ATOM 1867 C CA . ALA A 1 245 ? 0.003 -11.194 -5.946 1.00 59.75 245 ALA A CA 1
ATOM 1868 C C . ALA A 1 245 ? 0.417 -11.101 -4.478 1.00 59.75 245 ALA A C 1
ATOM 1870 O O . ALA A 1 245 ? -0.347 -11.465 -3.594 1.00 59.75 245 ALA A O 1
ATOM 1871 N N . GLU A 1 246 ? 1.648 -10.672 -4.195 1.00 68.12 246 GLU A N 1
ATOM 1872 C CA . GLU A 1 246 ? 2.176 -10.717 -2.824 1.00 68.12 246 GLU A CA 1
ATOM 1873 C C . GLU A 1 246 ? 1.594 -9.604 -1.952 1.00 68.12 246 GLU A C 1
ATOM 1875 O O . GLU A 1 246 ? 1.153 -9.880 -0.843 1.00 68.12 246 GLU A O 1
ATOM 1880 N N . VAL A 1 247 ? 1.500 -8.372 -2.459 1.00 66.69 247 VAL A N 1
ATOM 1881 C CA . VAL A 1 247 ? 0.830 -7.281 -1.730 1.00 66.69 247 VAL A CA 1
ATOM 1882 C C . VAL A 1 247 ? -0.653 -7.582 -1.579 1.00 66.69 247 VAL A C 1
ATOM 1884 O O . VAL A 1 247 ? -1.205 -7.371 -0.507 1.00 66.69 247 VAL A O 1
ATOM 1887 N N . GLN A 1 248 ? -1.285 -8.161 -2.602 1.00 74.56 248 GLN A N 1
ATOM 1888 C CA . GLN A 1 248 ? -2.678 -8.574 -2.509 1.00 74.56 248 GLN A CA 1
ATOM 1889 C C . GLN A 1 248 ? -2.883 -9.684 -1.471 1.00 74.56 248 GLN A C 1
ATOM 1891 O O . GLN A 1 248 ? -3.842 -9.614 -0.715 1.00 74.56 248 GLN A O 1
ATOM 1896 N N . LYS A 1 249 ? -1.969 -10.658 -1.355 1.00 82.62 249 LYS A N 1
ATOM 1897 C CA . LYS A 1 249 ? -1.996 -11.654 -0.270 1.00 82.62 249 LYS A CA 1
ATOM 1898 C C . LYS A 1 249 ? -1.803 -11.018 1.100 1.00 82.62 249 LYS A C 1
ATOM 1900 O O . LYS A 1 249 ? -2.536 -11.363 2.015 1.00 82.62 249 LYS A O 1
ATOM 1905 N N . VAL A 1 250 ? -0.838 -10.108 1.251 1.00 81.00 250 VAL A N 1
ATOM 1906 C CA . VAL A 1 250 ? -0.607 -9.396 2.519 1.00 81.00 250 VAL A CA 1
ATOM 1907 C C . VAL A 1 250 ? -1.838 -8.577 2.895 1.00 81.00 250 VAL A C 1
ATOM 1909 O O . VAL A 1 250 ? -2.281 -8.638 4.033 1.00 81.00 250 VAL A O 1
ATOM 1912 N N . ARG A 1 251 ? -2.447 -7.886 1.930 1.00 82.94 251 ARG A N 1
ATOM 1913 C CA . ARG A 1 251 ? -3.680 -7.122 2.119 1.00 82.94 251 ARG A CA 1
ATOM 1914 C C . ARG A 1 251 ? -4.865 -8.020 2.466 1.00 82.94 251 ARG A C 1
ATOM 1916 O O . ARG A 1 251 ? -5.579 -7.720 3.408 1.00 82.94 251 ARG A O 1
ATOM 1923 N N . GLN A 1 252 ? -5.054 -9.134 1.761 1.00 89.31 252 GLN A N 1
ATOM 1924 C CA . GLN A 1 252 ? -6.092 -10.120 2.082 1.00 89.31 252 GLN A CA 1
ATOM 1925 C C . GLN A 1 252 ? -5.881 -10.724 3.471 1.00 89.31 252 GLN A C 1
ATOM 1927 O O . GLN A 1 252 ? -6.844 -10.937 4.199 1.00 89.31 252 GLN A O 1
ATOM 1932 N N . GLN A 1 253 ? -4.630 -10.987 3.850 1.00 89.69 253 GLN A N 1
ATOM 1933 C CA . GLN A 1 253 ? -4.288 -11.474 5.180 1.00 89.69 253 GLN A CA 1
ATOM 1934 C C . GLN A 1 253 ? -4.579 -10.412 6.246 1.00 89.69 253 GLN A C 1
ATOM 1936 O O . GLN A 1 253 ? -5.202 -10.735 7.248 1.00 89.69 253 GLN A O 1
ATOM 1941 N N . GLN A 1 254 ? -4.222 -9.149 6.007 1.00 89.50 254 GLN A N 1
ATOM 1942 C CA . GLN A 1 254 ? -4.538 -8.033 6.899 1.00 89.50 254 GLN A CA 1
ATOM 1943 C C . GLN A 1 254 ? -6.053 -7.814 7.026 1.00 89.50 254 GLN A C 1
ATOM 1945 O O . GLN A 1 254 ? -6.554 -7.615 8.125 1.00 89.50 254 GLN A O 1
ATOM 1950 N N . GLU A 1 255 ? -6.802 -7.891 5.924 1.00 93.88 255 GLU A N 1
ATOM 1951 C CA . GLU A 1 255 ? -8.268 -7.805 5.922 1.00 93.88 255 GLU A CA 1
ATOM 1952 C C . GLU A 1 255 ? -8.898 -8.976 6.683 1.00 93.88 255 GLU A C 1
ATOM 1954 O O . GLU A 1 255 ? -9.865 -8.789 7.419 1.00 93.88 255 GLU A O 1
ATOM 1959 N N . LYS A 1 256 ? -8.324 -10.176 6.553 1.00 96.19 256 LYS A N 1
ATOM 1960 C CA . LYS A 1 256 ? -8.746 -11.355 7.307 1.00 96.19 256 LYS A CA 1
ATOM 1961 C C . LYS A 1 256 ? -8.482 -11.192 8.806 1.00 96.19 256 LYS A C 1
ATOM 1963 O O . LYS A 1 256 ? -9.381 -11.465 9.593 1.00 96.19 256 LYS A O 1
ATOM 1968 N N . GLU A 1 257 ? -7.293 -10.738 9.194 1.00 96.06 257 GLU A N 1
ATOM 1969 C CA . GLU A 1 257 ? -6.936 -10.474 10.594 1.00 96.06 257 GLU A CA 1
ATOM 1970 C C . GLU A 1 257 ? -7.823 -9.377 11.193 1.00 96.06 257 GLU A C 1
ATOM 1972 O O . GLU A 1 257 ? -8.389 -9.559 12.267 1.00 96.06 257 GLU A O 1
ATOM 1977 N N . ALA A 1 258 ? -8.044 -8.282 10.464 1.00 95.31 258 ALA A N 1
ATOM 1978 C CA . ALA A 1 258 ? -8.956 -7.221 10.879 1.00 95.31 258 ALA A CA 1
ATOM 1979 C C . ALA A 1 258 ? -10.397 -7.730 11.052 1.00 95.31 258 ALA A C 1
ATOM 1981 O O . ALA A 1 258 ? -11.060 -7.370 12.019 1.00 95.31 258 ALA A O 1
ATOM 1982 N N . ALA A 1 259 ? -10.872 -8.609 10.166 1.00 97.69 259 ALA A N 1
ATOM 1983 C CA . ALA A 1 259 ? -12.188 -9.235 10.292 1.00 97.69 259 ALA A CA 1
ATOM 1984 C C . ALA A 1 259 ? -12.278 -10.241 11.457 1.00 97.69 259 ALA A C 1
ATOM 1986 O O . ALA A 1 259 ? -13.367 -10.494 11.974 1.00 97.69 259 ALA A O 1
ATOM 1987 N N . GLU A 1 260 ? -11.168 -10.858 11.865 1.00 97.50 260 GLU A N 1
ATOM 1988 C CA . GLU A 1 260 ? -11.104 -11.691 13.071 1.00 97.50 260 GLU A CA 1
ATOM 1989 C C . GLU A 1 260 ? -11.170 -10.824 14.333 1.00 97.50 260 GLU A C 1
ATOM 1991 O O . GLU A 1 260 ? -12.019 -11.086 15.183 1.00 97.50 260 GLU A O 1
ATOM 1996 N N . VAL A 1 261 ? -10.388 -9.741 14.397 1.00 96.62 261 VAL A N 1
ATOM 1997 C CA . VAL A 1 261 ? -10.419 -8.774 15.509 1.00 96.62 261 VAL A CA 1
ATOM 1998 C C . VAL A 1 261 ? -11.793 -8.121 15.639 1.00 96.62 261 VAL A C 1
ATOM 2000 O O . VAL A 1 261 ? -12.356 -8.095 16.728 1.00 96.62 261 VAL A O 1
ATOM 2003 N N . PHE A 1 262 ? -12.381 -7.652 14.534 1.00 97.94 262 PHE A N 1
ATOM 2004 C CA . PHE A 1 262 ? -13.712 -7.042 14.545 1.00 97.94 262 PHE A CA 1
ATOM 2005 C C . PHE A 1 262 ? -14.764 -7.998 15.113 1.00 97.94 262 PHE A C 1
ATOM 2007 O O . PHE A 1 262 ? -15.569 -7.613 15.949 1.00 97.94 262 PHE A O 1
ATOM 2014 N N . ARG A 1 263 ? -14.730 -9.268 14.701 1.00 98.19 263 ARG A N 1
ATOM 2015 C CA . ARG A 1 263 ? -15.665 -10.299 15.173 1.00 98.19 263 ARG A CA 1
ATOM 2016 C C . ARG A 1 263 ? -15.474 -10.648 16.643 1.00 98.19 263 ARG A C 1
ATOM 2018 O O . ARG A 1 263 ? -16.425 -11.052 17.299 1.00 98.19 263 ARG A O 1
ATOM 2025 N N . GLU A 1 264 ? -14.246 -10.567 17.136 1.00 97.31 264 GLU A N 1
ATOM 2026 C CA . GLU A 1 264 ? -13.966 -10.738 18.557 1.00 97.31 264 GLU A CA 1
ATOM 2027 C C . GLU A 1 264 ? -14.450 -9.538 19.378 1.00 97.31 264 GLU A C 1
ATOM 2029 O O . GLU A 1 264 ? -14.887 -9.711 20.517 1.00 97.31 264 GLU A O 1
ATOM 2034 N N . MET A 1 265 ? -14.397 -8.340 18.792 1.00 97.50 265 MET A N 1
ATOM 2035 C CA . MET A 1 265 ? -14.912 -7.129 19.413 1.00 97.50 265 MET A CA 1
ATOM 2036 C C . MET A 1 265 ? -16.442 -7.064 19.410 1.00 97.50 265 MET A C 1
ATOM 2038 O O . MET A 1 265 ? -17.010 -6.620 20.397 1.00 97.50 265 MET A O 1
ATOM 2042 N N . ASP A 1 266 ? -17.094 -7.508 18.336 1.00 98.25 266 ASP A N 1
ATOM 2043 C CA . ASP A 1 266 ? -18.551 -7.575 18.167 1.00 98.25 266 ASP A CA 1
ATOM 2044 C C . ASP A 1 266 ? -19.130 -8.758 18.962 1.00 98.25 266 ASP A C 1
ATOM 2046 O O . ASP A 1 266 ? -19.256 -9.879 18.456 1.00 98.25 266 ASP A O 1
ATOM 2050 N N . VAL A 1 267 ? -19.423 -8.522 20.246 1.00 98.12 267 VAL A N 1
ATOM 2051 C CA . VAL A 1 267 ? -19.776 -9.581 21.203 1.00 98.12 267 VAL A CA 1
ATOM 2052 C C . VAL A 1 267 ? -21.159 -10.169 20.934 1.00 98.12 267 VAL A C 1
ATOM 2054 O O . VAL A 1 267 ? -21.382 -11.355 21.196 1.00 98.12 267 VAL A O 1
ATOM 2057 N N . ASP A 1 268 ? -22.095 -9.366 20.430 1.00 98.12 268 ASP A N 1
ATOM 2058 C CA . ASP A 1 268 ? -23.440 -9.833 20.098 1.00 98.12 268 ASP A CA 1
ATOM 2059 C C . ASP A 1 268 ? -23.567 -10.375 18.657 1.00 98.12 268 ASP A C 1
ATOM 2061 O O . ASP A 1 268 ? -24.579 -11.009 18.330 1.00 98.12 268 ASP A O 1
ATOM 2065 N N . HIS A 1 269 ? -22.511 -10.230 17.846 1.00 97.88 269 HIS A N 1
ATOM 2066 C CA . HIS A 1 269 ? -22.392 -10.712 16.469 1.00 97.88 269 HIS A CA 1
ATOM 2067 C C . HIS A 1 269 ? -23.448 -10.124 15.525 1.00 97.88 269 HIS A C 1
ATOM 2069 O O . HIS A 1 269 ? -23.922 -10.806 14.604 1.00 97.88 269 HIS A O 1
ATOM 2075 N N . ASN A 1 270 ? -23.856 -8.877 15.761 1.00 97.94 270 ASN A N 1
ATOM 2076 C CA . ASN A 1 270 ? -24.839 -8.190 14.929 1.00 97.94 270 ASN A CA 1
ATOM 2077 C C . ASN A 1 270 ? -24.207 -7.485 13.703 1.00 97.94 270 ASN A C 1
ATOM 2079 O O . ASN A 1 270 ? -24.943 -7.038 12.818 1.00 97.94 270 ASN A O 1
ATOM 2083 N N . GLY A 1 271 ? -22.870 -7.438 13.614 1.00 97.94 271 GLY A N 1
ATOM 2084 C CA . GLY A 1 271 ? -22.105 -6.793 12.544 1.00 97.94 271 GLY A CA 1
ATOM 2085 C C . GLY A 1 271 ? -21.850 -5.292 12.738 1.00 97.94 271 GLY A C 1
ATOM 2086 O O . GLY A 1 271 ? -21.320 -4.656 11.825 1.00 97.94 271 GLY A O 1
ATOM 2087 N N . ILE A 1 272 ? -22.223 -4.732 13.888 1.00 98.25 272 ILE A N 1
ATOM 2088 C CA . ILE A 1 272 ? -22.144 -3.315 14.252 1.00 98.25 272 ILE A CA 1
ATOM 2089 C C . ILE A 1 272 ? -21.443 -3.205 15.606 1.00 98.25 272 ILE A C 1
ATOM 2091 O O . ILE A 1 272 ? -21.940 -3.697 16.614 1.00 98.25 272 ILE A O 1
ATOM 2095 N N . LEU A 1 273 ? -20.320 -2.491 15.660 1.00 98.06 273 LEU A N 1
ATOM 2096 C CA . LEU A 1 273 ? -19.642 -2.228 16.925 1.00 98.06 273 LEU A CA 1
ATOM 2097 C C . LEU A 1 273 ? -20.344 -1.116 17.699 1.00 98.06 273 LEU A C 1
ATOM 2099 O O . LEU A 1 273 ? -20.403 0.033 17.259 1.00 98.06 273 LEU A O 1
ATOM 2103 N N . THR A 1 274 ? -20.827 -1.450 18.894 1.00 97.38 274 THR A N 1
ATOM 2104 C CA . THR A 1 274 ? -21.449 -0.496 19.814 1.00 97.38 274 THR A CA 1
ATOM 2105 C C . THR A 1 274 ? -20.562 -0.194 21.025 1.00 97.38 274 THR A C 1
ATOM 2107 O O . THR A 1 274 ? -19.590 -0.891 21.326 1.00 97.38 274 THR A O 1
ATOM 2110 N N . GLU A 1 275 ? -20.925 0.841 21.791 1.00 96.81 275 GLU A N 1
ATOM 2111 C CA . GLU A 1 275 ? -20.275 1.149 23.075 1.00 96.81 275 GLU A CA 1
ATOM 2112 C C . GLU A 1 275 ? -20.311 -0.056 24.036 1.00 96.81 275 GLU A C 1
ATOM 2114 O O . GLU A 1 275 ? -19.358 -0.305 24.780 1.00 96.81 275 GLU A O 1
ATOM 2119 N N . SER A 1 276 ? -21.414 -0.813 24.018 1.00 97.12 276 SER A N 1
ATOM 2120 C CA . SER A 1 276 ? -21.605 -1.975 24.888 1.00 97.12 276 SER A CA 1
ATOM 2121 C C . SER A 1 276 ? -20.600 -3.078 24.573 1.00 97.12 276 SER A C 1
ATOM 2123 O O . SER A 1 276 ? -20.021 -3.646 25.500 1.00 97.12 276 SER A O 1
ATOM 2125 N N . ASP A 1 277 ? -20.359 -3.336 23.287 1.00 98.06 277 ASP A N 1
ATOM 2126 C CA . ASP A 1 277 ? -19.415 -4.352 22.822 1.00 98.06 277 ASP A CA 1
ATOM 2127 C C . ASP A 1 277 ? -17.998 -4.022 23.291 1.00 98.06 277 ASP A C 1
ATOM 2129 O O . ASP A 1 277 ? -17.353 -4.831 23.960 1.00 98.06 277 ASP A O 1
ATOM 2133 N N . ILE A 1 278 ? -17.560 -2.774 23.084 1.00 97.00 278 ILE A N 1
ATOM 2134 C CA . ILE A 1 278 ? -16.246 -2.310 23.548 1.00 97.00 278 ILE A CA 1
ATOM 2135 C C . ILE A 1 278 ? -16.117 -2.449 25.068 1.00 97.00 278 ILE A C 1
ATOM 2137 O O . ILE A 1 278 ? -15.118 -2.977 25.559 1.00 97.00 278 ILE A O 1
ATOM 2141 N N . ARG A 1 279 ? -17.120 -2.012 25.843 1.00 97.38 279 ARG A N 1
ATOM 2142 C CA . ARG A 1 279 ? -17.081 -2.146 27.310 1.00 97.38 279 ARG A CA 1
ATOM 2143 C C . ARG A 1 279 ? -17.001 -3.602 27.752 1.00 97.38 279 ARG A C 1
ATOM 2145 O O . ARG A 1 279 ? -16.300 -3.897 28.720 1.00 97.38 279 ARG A O 1
ATOM 2152 N N . GLN A 1 280 ? -17.704 -4.501 27.072 1.00 97.50 280 GLN A N 1
ATOM 2153 C CA . GLN A 1 280 ? -17.699 -5.920 27.399 1.00 97.50 280 GLN A CA 1
ATOM 2154 C C . GLN A 1 280 ? -16.349 -6.570 27.082 1.00 97.50 280 GLN A C 1
ATOM 2156 O O . GLN A 1 280 ? -15.830 -7.321 27.910 1.00 97.50 280 GLN A O 1
ATOM 2161 N N . VAL A 1 281 ? -15.743 -6.227 25.945 1.00 97.12 281 VAL A N 1
ATOM 2162 C CA . VAL A 1 281 ? -14.393 -6.671 25.569 1.00 97.12 281 VAL A CA 1
ATOM 2163 C C . VAL A 1 281 ? -13.362 -6.174 26.580 1.00 97.12 281 VAL A C 1
ATOM 2165 O O . VAL A 1 281 ? -12.572 -6.968 27.083 1.00 97.12 281 VAL A O 1
ATOM 2168 N N . LEU A 1 282 ? -13.402 -4.890 26.952 1.00 96.31 282 LEU A N 1
ATOM 2169 C CA . LEU A 1 282 ? -12.489 -4.317 27.949 1.00 96.31 282 LEU A CA 1
ATOM 2170 C C . LEU A 1 282 ? -12.652 -4.970 29.321 1.00 96.31 282 LEU A C 1
ATOM 2172 O O . LEU A 1 282 ? -11.659 -5.282 29.975 1.00 96.31 282 LEU A O 1
ATOM 2176 N N . ALA A 1 283 ? -13.893 -5.209 29.751 1.00 95.94 283 ALA A N 1
ATOM 2177 C CA . ALA A 1 283 ? -14.157 -5.923 30.993 1.00 95.94 283 ALA A CA 1
ATOM 2178 C C . ALA A 1 283 ? -13.537 -7.326 30.959 1.00 95.94 283 ALA A C 1
ATOM 2180 O O . ALA A 1 283 ? -12.855 -7.700 31.910 1.00 95.94 283 ALA A O 1
ATOM 2181 N N . ARG A 1 284 ? -13.706 -8.057 29.847 1.00 95.94 284 ARG A N 1
ATOM 2182 C CA . ARG A 1 284 ? -13.123 -9.388 29.645 1.00 95.94 284 ARG A CA 1
ATOM 2183 C C . ARG A 1 284 ? -11.594 -9.358 29.707 1.00 95.94 284 ARG A C 1
ATOM 2185 O O . ARG A 1 284 ? -11.023 -10.139 30.463 1.00 95.94 284 ARG A O 1
ATOM 2192 N N . LEU A 1 285 ? -10.945 -8.433 28.993 1.00 94.44 285 LEU A N 1
ATOM 2193 C CA . LEU A 1 285 ? -9.482 -8.274 28.989 1.00 94.44 285 LEU A CA 1
ATOM 2194 C C . LEU A 1 285 ? -8.931 -7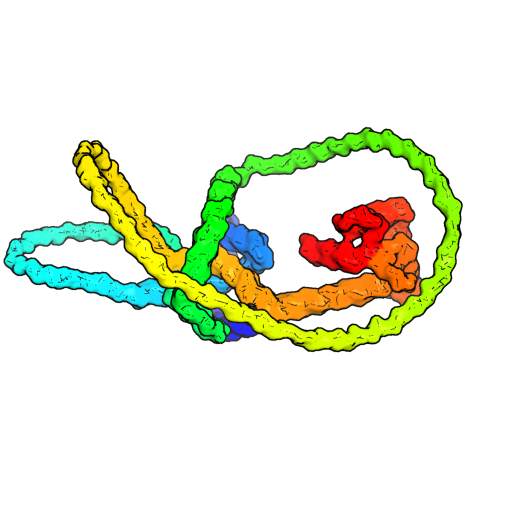.996 30.395 1.00 94.44 285 LEU A C 1
ATOM 2196 O O . LEU A 1 285 ? -7.935 -8.591 30.793 1.00 94.44 285 LEU A O 1
ATOM 2200 N N . LEU A 1 286 ? -9.607 -7.150 31.179 1.00 94.75 286 LEU A N 1
ATOM 2201 C CA . LEU A 1 286 ? -9.192 -6.830 32.549 1.00 94.75 286 LEU A CA 1
ATOM 2202 C C . LEU A 1 286 ? -9.411 -7.994 33.533 1.00 94.75 286 LEU A C 1
ATOM 2204 O O . LEU A 1 286 ? -8.662 -8.128 34.504 1.00 94.75 286 LEU A O 1
ATOM 2208 N N . THR A 1 287 ? -10.429 -8.834 33.317 1.00 94.62 287 THR A N 1
ATOM 2209 C CA . THR A 1 287 ? -10.743 -9.946 34.229 1.00 94.62 287 THR A CA 1
ATOM 2210 C C . THR A 1 287 ? -10.033 -11.252 33.895 1.00 94.62 287 THR A C 1
ATOM 2212 O O . THR A 1 287 ? -9.648 -11.974 34.813 1.00 94.62 287 THR A O 1
ATOM 2215 N N . GLU A 1 288 ? -9.897 -11.587 32.612 1.00 93.00 288 GLU A N 1
ATOM 2216 C CA . GLU A 1 288 ? -9.447 -12.910 32.159 1.00 93.00 288 GLU A CA 1
ATOM 2217 C C . GLU A 1 288 ? -7.960 -12.930 31.796 1.00 93.00 288 GLU A C 1
ATOM 2219 O O . GLU A 1 288 ? -7.285 -13.933 32.033 1.00 93.00 288 GLU A O 1
ATOM 2224 N N . GLU A 1 289 ? -7.425 -11.824 31.276 1.00 86.69 289 GLU A N 1
ATOM 2225 C CA . GLU A 1 289 ? -6.053 -11.758 30.783 1.00 86.69 289 GLU A CA 1
ATOM 2226 C C . GLU A 1 289 ? -5.151 -10.973 31.735 1.00 86.69 289 GLU A C 1
ATOM 2228 O O . GLU A 1 289 ? -5.138 -9.744 31.792 1.00 86.69 289 GLU A O 1
ATOM 2233 N N . THR A 1 290 ? -4.319 -11.699 32.484 1.00 86.50 290 THR A N 1
ATOM 2234 C CA . THR A 1 290 ? -3.374 -11.087 33.430 1.00 86.50 290 THR A CA 1
ATOM 2235 C C . THR A 1 290 ? -2.333 -10.196 32.750 1.00 86.50 290 THR A C 1
ATOM 2237 O O . THR A 1 290 ? -1.702 -9.384 33.414 1.00 86.50 290 THR A O 1
ATOM 2240 N N . THR A 1 291 ? -2.129 -10.347 31.439 1.00 90.81 291 THR A N 1
ATOM 2241 C CA . THR A 1 291 ? -1.189 -9.544 30.643 1.00 90.81 291 THR A CA 1
ATOM 2242 C C . THR A 1 291 ? -1.620 -8.090 30.493 1.00 90.81 291 THR A C 1
ATOM 2244 O O . THR A 1 291 ? -0.757 -7.232 30.339 1.00 90.81 291 THR A O 1
ATOM 2247 N N . PHE A 1 292 ? -2.922 -7.808 30.558 1.00 89.50 292 PHE A N 1
ATOM 2248 C CA . PHE A 1 292 ? -3.485 -6.489 30.258 1.00 89.50 292 PHE A CA 1
ATOM 2249 C C . PHE A 1 292 ? -3.949 -5.712 31.496 1.00 89.50 292 PHE A C 1
ATOM 2251 O O . PHE A 1 292 ? -4.388 -4.572 31.375 1.00 89.50 292 PHE A O 1
ATOM 2258 N N . GLN A 1 293 ? -3.828 -6.291 32.694 1.00 89.94 293 GLN A N 1
ATOM 2259 C CA . GLN A 1 293 ? -4.294 -5.663 33.939 1.00 89.94 293 GLN A CA 1
ATOM 2260 C C . GLN A 1 293 ? -3.554 -4.366 34.285 1.00 89.94 293 GLN A C 1
ATOM 2262 O O . GLN A 1 293 ? -4.160 -3.454 34.843 1.00 89.94 293 GLN A O 1
ATOM 2267 N N . ASP A 1 294 ? -2.275 -4.280 33.922 1.00 93.94 294 ASP A N 1
ATOM 2268 C CA . ASP A 1 294 ? -1.419 -3.120 34.187 1.00 93.94 294 ASP A CA 1
ATOM 2269 C C . ASP A 1 294 ? -1.210 -2.240 32.939 1.00 93.94 294 ASP A C 1
ATOM 2271 O O . ASP A 1 294 ? -0.411 -1.301 32.967 1.00 93.94 294 ASP A O 1
ATOM 2275 N N . ASP A 1 295 ? -1.902 -2.531 31.831 1.00 96.56 295 ASP A N 1
ATOM 2276 C CA . ASP A 1 295 ? -1.779 -1.739 30.609 1.00 96.56 295 ASP A CA 1
ATOM 2277 C C . ASP A 1 295 ? -2.508 -0.394 30.774 1.00 96.56 295 ASP A C 1
ATOM 2279 O O . ASP A 1 295 ? -3.739 -0.317 30.819 1.00 96.56 295 ASP A O 1
ATOM 2283 N N . GLU A 1 296 ? -1.732 0.692 30.860 1.00 96.50 296 GLU A N 1
ATOM 2284 C CA . GLU A 1 296 ? -2.243 2.055 31.044 1.00 96.50 296 GLU A CA 1
ATOM 2285 C C . GLU A 1 296 ? -3.237 2.456 29.945 1.00 96.50 296 GLU A C 1
ATOM 2287 O O . GLU A 1 296 ? -4.204 3.172 30.217 1.00 96.50 296 GLU A O 1
ATOM 2292 N N . THR A 1 297 ? -3.039 1.988 28.709 1.00 95.25 297 THR A N 1
ATOM 2293 C CA . THR A 1 297 ? -3.922 2.335 27.592 1.00 95.25 297 THR A CA 1
ATOM 2294 C C . THR A 1 297 ? -5.279 1.656 27.722 1.00 95.25 297 THR A C 1
ATOM 2296 O O . THR A 1 297 ? -6.303 2.324 27.562 1.00 95.25 297 THR A O 1
ATOM 2299 N N . ILE A 1 298 ? -5.304 0.379 28.110 1.00 94.69 298 ILE A N 1
ATOM 2300 C CA . ILE A 1 298 ? -6.541 -0.381 28.335 1.00 94.69 298 ILE A CA 1
ATOM 2301 C C . ILE A 1 298 ? -7.283 0.163 29.556 1.00 94.69 298 ILE A C 1
ATOM 2303 O O . ILE A 1 298 ? -8.492 0.387 29.488 1.00 94.69 298 ILE A O 1
ATOM 2307 N N . LEU A 1 299 ? -6.573 0.459 30.648 1.00 95.50 299 LEU A N 1
ATOM 2308 C CA . LEU A 1 299 ? -7.164 1.069 31.841 1.00 95.50 299 LEU A CA 1
ATOM 2309 C C . LEU A 1 299 ? -7.756 2.448 31.540 1.00 95.50 299 LEU A C 1
ATOM 2311 O O . LEU A 1 299 ? -8.871 2.755 31.970 1.00 95.50 299 LEU A O 1
ATOM 2315 N N . ARG A 1 300 ? -7.044 3.273 30.765 1.00 96.31 300 ARG A N 1
ATOM 2316 C CA . ARG A 1 300 ? -7.541 4.583 30.340 1.00 96.31 300 ARG A CA 1
ATOM 2317 C C . ARG A 1 300 ? -8.791 4.440 29.479 1.00 96.31 300 ARG A C 1
ATOM 2319 O O . ARG A 1 300 ? -9.772 5.127 29.752 1.00 96.31 300 ARG A O 1
ATOM 2326 N N . LEU A 1 301 ? -8.775 3.541 28.498 1.00 95.19 301 LEU A N 1
ATOM 2327 C CA . LEU A 1 301 ? -9.911 3.266 27.617 1.00 95.19 301 LEU A CA 1
ATOM 2328 C C . LEU A 1 301 ? -11.128 2.756 28.411 1.00 95.19 301 LEU A C 1
ATOM 2330 O O . LEU A 1 301 ? -12.233 3.255 28.222 1.00 95.19 301 LEU A O 1
ATOM 2334 N N . ALA A 1 302 ? -10.923 1.859 29.378 1.00 95.38 302 ALA A N 1
ATOM 2335 C CA . ALA A 1 302 ? -11.973 1.368 30.274 1.00 95.38 302 ALA A CA 1
ATOM 2336 C C . ALA A 1 302 ? -12.532 2.457 31.208 1.00 95.38 302 ALA A C 1
ATOM 2338 O O . ALA A 1 302 ? -13.700 2.404 31.601 1.00 95.38 302 ALA A O 1
ATOM 2339 N N . SER A 1 303 ? -11.711 3.452 31.554 1.00 96.62 303 SER A N 1
ATOM 2340 C CA . SER A 1 303 ? -12.110 4.586 32.394 1.00 96.62 303 SER A CA 1
ATOM 2341 C C . SER A 1 303 ? -12.854 5.698 31.647 1.00 96.62 303 SER A C 1
ATOM 2343 O O . SER A 1 303 ? -13.390 6.594 32.301 1.00 96.62 303 SER A O 1
ATOM 2345 N N . LEU A 1 304 ? -12.908 5.656 30.308 1.00 96.88 304 LEU A N 1
ATOM 2346 C CA . LEU A 1 304 ? -13.587 6.685 29.521 1.00 96.88 304 LEU A CA 1
ATOM 2347 C C . LEU A 1 304 ? -15.079 6.754 29.854 1.00 96.88 304 LEU A C 1
ATOM 2349 O O . LEU A 1 304 ? -15.785 5.746 30.023 1.00 96.88 304 LEU A O 1
ATOM 2353 N N . HIS A 1 305 ? -15.572 7.988 29.923 1.00 97.81 305 HIS A N 1
ATOM 2354 C CA . HIS A 1 305 ? -16.989 8.233 30.132 1.00 97.81 305 HIS A CA 1
ATOM 2355 C C . HIS A 1 305 ? -17.789 7.730 28.911 1.00 97.81 305 HIS A C 1
ATOM 2357 O O . HIS A 1 305 ? -17.308 7.886 27.790 1.00 97.81 305 HIS A O 1
ATOM 2363 N N . PRO A 1 306 ? -19.013 7.178 29.074 1.00 96.19 306 PRO A N 1
ATOM 2364 C CA . PRO A 1 306 ? -19.836 6.693 27.956 1.00 96.19 306 PRO A CA 1
ATOM 2365 C C . PRO A 1 306 ? -19.926 7.656 26.769 1.00 96.19 306 PRO A C 1
ATOM 2367 O O . PRO A 1 306 ? -19.689 7.277 25.632 1.00 96.19 306 PRO A O 1
ATOM 2370 N N . ILE A 1 307 ? -20.152 8.940 27.059 1.00 96.81 307 ILE A N 1
ATOM 2371 C CA . ILE A 1 307 ? -20.235 10.003 26.044 1.00 96.81 307 ILE A CA 1
ATOM 2372 C C . ILE A 1 307 ? -18.920 10.170 25.265 1.00 96.81 307 ILE A C 1
ATOM 2374 O O . ILE A 1 307 ? -18.952 10.436 24.071 1.00 96.81 307 ILE A O 1
ATOM 2378 N N . GLU A 1 308 ? -17.765 10.032 25.920 1.00 97.56 308 GLU A N 1
ATOM 2379 C CA . GLU A 1 308 ? -16.461 10.149 25.252 1.00 97.56 308 GLU A CA 1
ATOM 2380 C C . GLU A 1 308 ? -16.181 8.927 24.379 1.00 97.56 308 GLU A C 1
ATOM 2382 O O . GLU A 1 308 ? -15.654 9.069 23.281 1.00 97.56 308 GLU A O 1
ATOM 2387 N N . LEU A 1 309 ? -16.564 7.736 24.848 1.00 96.62 309 LEU A N 1
ATOM 2388 C CA . LEU A 1 309 ? -16.421 6.502 24.082 1.00 96.62 309 LEU A CA 1
ATOM 2389 C C . LEU A 1 309 ? -17.352 6.484 22.863 1.00 96.62 309 LEU A C 1
ATOM 2391 O O . LEU A 1 309 ? -16.938 6.080 21.782 1.00 96.62 309 LEU A O 1
ATOM 2395 N N . GLN A 1 310 ? -18.580 6.975 23.022 1.00 96.38 310 GLN A N 1
ATOM 2396 C CA . GLN A 1 310 ? -19.510 7.154 21.915 1.00 96.38 310 GLN A CA 1
ATOM 2397 C C . GLN A 1 310 ? -18.982 8.176 20.900 1.00 96.38 310 GLN A C 1
ATOM 2399 O O . GLN A 1 310 ? -18.987 7.893 19.710 1.00 96.38 310 GLN A O 1
ATOM 2404 N N . ALA A 1 311 ? -18.465 9.321 21.354 1.00 96.69 311 ALA A N 1
ATOM 2405 C CA . ALA A 1 311 ? -17.853 10.302 20.458 1.00 96.69 311 ALA A CA 1
ATOM 2406 C C . ALA A 1 311 ? -16.632 9.726 19.721 1.00 96.69 311 ALA A C 1
ATOM 2408 O O . ALA A 1 311 ? -16.436 10.019 18.549 1.00 96.69 311 ALA A O 1
ATOM 2409 N N . ALA A 1 312 ? -15.833 8.882 20.385 1.00 95.62 312 ALA A N 1
ATOM 2410 C CA . ALA A 1 312 ? -14.743 8.175 19.726 1.00 95.62 312 ALA A CA 1
ATOM 2411 C C . ALA A 1 312 ? -15.277 7.239 18.633 1.00 95.62 312 ALA A C 1
ATOM 2413 O O . ALA A 1 312 ? -14.778 7.294 17.520 1.00 95.62 312 ALA A O 1
ATOM 2414 N N . LEU A 1 313 ? -16.314 6.438 18.910 1.00 96.25 313 LEU A N 1
ATOM 2415 C CA . LEU A 1 313 ? -16.966 5.583 17.908 1.00 96.25 313 LEU A CA 1
ATOM 2416 C C . LEU A 1 313 ? -17.506 6.379 16.711 1.00 96.25 313 LEU A C 1
ATOM 2418 O O . LEU A 1 313 ? -17.320 5.953 15.579 1.00 96.25 313 LEU A O 1
ATOM 2422 N N . GLU A 1 314 ? -18.101 7.549 16.944 1.00 96.69 314 GLU A N 1
ATOM 2423 C CA . GLU A 1 314 ? -18.562 8.448 15.875 1.00 96.69 314 GLU A CA 1
ATOM 2424 C C . GLU A 1 314 ? -17.408 8.952 14.984 1.00 96.69 314 GLU A C 1
ATOM 2426 O O . GLU A 1 314 ? -17.626 9.236 13.812 1.00 96.69 314 GLU A O 1
ATOM 2431 N N . GLU A 1 315 ? -16.172 9.043 15.491 1.00 96.56 315 GLU A N 1
ATOM 2432 C CA . GLU A 1 315 ? -14.995 9.353 14.660 1.00 96.56 315 GLU A CA 1
ATOM 2433 C C . GLU A 1 315 ? -14.545 8.166 13.792 1.00 96.56 315 GLU A C 1
ATOM 2435 O O . GLU A 1 315 ? -13.880 8.376 12.775 1.00 96.56 315 GLU A O 1
ATOM 2440 N N . PHE A 1 316 ? -14.897 6.934 14.176 1.00 96.06 316 PHE A N 1
ATOM 2441 C CA . PHE A 1 316 ? -14.642 5.729 13.382 1.00 96.06 316 PHE A CA 1
ATOM 2442 C C . PHE A 1 316 ? -15.739 5.452 12.349 1.00 96.06 316 PHE A C 1
ATOM 2444 O O . PHE A 1 316 ? -15.497 4.647 11.459 1.00 96.06 316 PHE A O 1
ATOM 2451 N N . ASP A 1 317 ? -16.903 6.098 12.442 1.00 97.75 317 ASP A N 1
ATOM 2452 C CA . ASP A 1 317 ? -18.001 6.003 11.475 1.00 97.75 317 ASP A CA 1
ATOM 2453 C C . ASP A 1 317 ? -17.692 6.860 10.228 1.00 97.75 317 ASP A C 1
ATOM 2455 O O . ASP A 1 317 ? -17.936 8.071 10.178 1.00 97.75 317 ASP A O 1
ATOM 2459 N N . ILE A 1 318 ? -17.076 6.231 9.222 1.00 97.38 318 ILE A N 1
ATOM 2460 C CA . ILE A 1 318 ? -16.543 6.925 8.044 1.00 97.38 318 ILE A CA 1
ATOM 2461 C C . ILE A 1 318 ? -17.653 7.341 7.080 1.00 97.38 318 ILE A C 1
ATOM 2463 O O . ILE A 1 318 ? -17.528 8.385 6.427 1.00 97.38 318 ILE A O 1
ATOM 2467 N N . ASP A 1 319 ? -18.719 6.552 6.967 1.00 96.31 319 ASP A N 1
ATOM 2468 C CA . ASP A 1 319 ? -19.849 6.862 6.092 1.00 96.31 319 ASP A CA 1
ATOM 2469 C C . ASP A 1 319 ? -20.980 7.648 6.785 1.00 96.31 319 ASP A C 1
ATOM 2471 O O . ASP A 1 319 ? -21.870 8.168 6.102 1.00 96.31 319 ASP A O 1
ATOM 2475 N N . SER A 1 320 ? -20.857 7.876 8.099 1.00 96.19 320 SER A N 1
ATOM 2476 C CA . SER A 1 320 ? -21.776 8.661 8.928 1.00 96.19 320 SER A CA 1
ATOM 2477 C C . SER A 1 320 ? -23.196 8.088 8.963 1.00 96.19 320 SER A C 1
ATOM 2479 O O . SER A 1 320 ? -24.172 8.850 9.029 1.00 96.19 320 SER A O 1
ATOM 2481 N N . ASP A 1 321 ? -23.335 6.763 8.883 1.00 95.56 321 ASP A N 1
ATOM 2482 C CA . ASP A 1 321 ? -24.627 6.076 8.961 1.00 95.56 321 ASP A CA 1
ATOM 2483 C C . ASP A 1 321 ? -25.110 5.839 10.412 1.00 95.56 321 ASP A C 1
ATOM 2485 O O . ASP A 1 321 ? -26.257 5.427 10.639 1.00 95.56 321 ASP A O 1
ATOM 2489 N N . GLY A 1 322 ? -24.269 6.181 11.393 1.00 94.12 322 GLY A N 1
ATOM 2490 C CA . GLY A 1 322 ? -24.493 6.025 12.825 1.00 94.12 322 GLY A CA 1
ATOM 2491 C C . GLY A 1 322 ? -24.065 4.666 13.383 1.00 94.12 322 GLY A C 1
ATOM 2492 O O . GLY A 1 322 ? -24.284 4.418 14.572 1.00 94.12 322 GLY A O 1
ATOM 2493 N N . ASN A 1 323 ? -23.489 3.785 12.564 1.00 96.50 323 ASN A N 1
ATOM 2494 C CA . ASN A 1 323 ? -23.056 2.442 12.921 1.00 96.50 323 ASN A CA 1
ATOM 2495 C C . ASN A 1 323 ? -21.587 2.255 12.537 1.00 96.50 323 ASN A C 1
ATOM 2497 O O . ASN A 1 323 ? -21.177 2.532 11.422 1.00 96.50 323 ASN A O 1
ATOM 2501 N N . VAL A 1 324 ? -20.783 1.691 13.437 1.00 98.19 324 VAL A N 1
ATOM 2502 C CA . VAL A 1 324 ? -19.399 1.340 13.095 1.00 98.19 324 VAL A CA 1
ATOM 2503 C C . VAL A 1 324 ? -19.371 -0.090 12.568 1.00 98.19 324 VAL A C 1
ATOM 2505 O O . VAL A 1 324 ? -19.458 -1.050 13.338 1.00 98.19 324 VAL A O 1
ATOM 2508 N N . THR A 1 325 ? -19.266 -0.250 11.250 1.00 98.44 325 THR A N 1
ATOM 2509 C CA . THR A 1 325 ? -19.244 -1.562 10.589 1.00 98.44 325 THR A CA 1
ATOM 2510 C C . THR A 1 325 ? -17.816 -2.052 10.320 1.00 98.44 325 THR A C 1
ATOM 2512 O O . THR A 1 325 ? -16.828 -1.326 10.466 1.00 98.44 325 THR A O 1
ATOM 2515 N N . LEU A 1 326 ? -17.674 -3.304 9.861 1.00 97.81 326 LEU A N 1
ATOM 2516 C CA . LEU A 1 326 ? -16.380 -3.834 9.404 1.00 97.81 326 LEU A CA 1
ATOM 2517 C C . LEU A 1 326 ? -15.791 -3.001 8.250 1.00 97.81 326 LEU A C 1
ATOM 2519 O O . LEU A 1 326 ? -14.570 -2.911 8.113 1.00 97.81 326 LEU A O 1
ATOM 2523 N N . SER A 1 327 ? -16.644 -2.399 7.415 1.00 97.19 327 SER A N 1
ATOM 2524 C CA . SER A 1 327 ? -16.202 -1.547 6.309 1.00 97.19 327 SER A CA 1
ATOM 2525 C C . SER A 1 327 ? -15.486 -0.299 6.825 1.00 97.19 327 SER A C 1
ATOM 2527 O O . SER A 1 327 ? -14.410 0.044 6.324 1.00 97.19 327 SER A O 1
ATOM 2529 N N . ASP A 1 328 ? -16.031 0.334 7.861 1.00 97.75 328 ASP A N 1
ATOM 2530 C CA . ASP A 1 328 ? -15.449 1.519 8.494 1.00 97.75 328 ASP A CA 1
ATOM 2531 C C . ASP A 1 328 ? -14.138 1.178 9.193 1.00 97.75 328 ASP A C 1
ATOM 2533 O O . ASP A 1 328 ? -13.112 1.818 8.959 1.00 97.75 328 ASP A O 1
ATOM 2537 N N . PHE A 1 329 ? -14.129 0.072 9.941 1.00 95.94 329 PHE A N 1
ATOM 2538 C CA . PHE A 1 329 ? -12.932 -0.442 10.603 1.00 95.94 329 PHE A CA 1
ATOM 2539 C C . PHE A 1 329 ? -11.781 -0.696 9.614 1.00 95.94 329 PHE A C 1
ATOM 2541 O O . PHE A 1 329 ? -10.650 -0.254 9.828 1.00 95.94 329 PHE A O 1
ATOM 2548 N N . LEU A 1 330 ? -12.063 -1.354 8.483 1.00 94.69 330 LEU A N 1
ATOM 2549 C CA . LEU A 1 330 ? -11.077 -1.564 7.419 1.00 94.69 330 LEU A CA 1
ATOM 2550 C C . LEU A 1 330 ? -10.647 -0.257 6.750 1.00 94.69 330 LEU A C 1
ATOM 2552 O O . LEU A 1 330 ? -9.499 -0.147 6.321 1.00 94.69 330 LEU A O 1
ATOM 2556 N N . SER A 1 331 ? -11.548 0.714 6.626 1.00 94.06 331 SER A N 1
ATOM 2557 C CA . SER A 1 331 ? -11.238 2.016 6.035 1.00 94.06 331 SER A CA 1
ATOM 2558 C C . SER A 1 331 ? -10.269 2.804 6.913 1.00 94.06 331 SER A C 1
ATOM 2560 O O . SER A 1 331 ? -9.294 3.341 6.391 1.00 94.06 331 SER A O 1
ATOM 2562 N N . VAL A 1 332 ? -10.455 2.773 8.234 1.00 93.25 332 VAL A N 1
ATOM 2563 C CA . VAL A 1 332 ? -9.543 3.400 9.203 1.00 93.25 332 VAL A CA 1
ATOM 2564 C C . VAL A 1 332 ? -8.181 2.704 9.249 1.00 93.25 332 VAL A C 1
ATOM 2566 O O . VAL A 1 332 ? -7.152 3.364 9.331 1.00 93.25 332 VAL A O 1
ATOM 2569 N N . LEU A 1 333 ? -8.124 1.376 9.125 1.00 88.81 333 LEU A N 1
ATOM 2570 C CA . LEU A 1 333 ? -6.839 0.661 9.055 1.00 88.81 333 LEU A CA 1
ATOM 2571 C C . LEU A 1 333 ? -6.068 0.901 7.747 1.00 88.81 333 LEU A C 1
ATOM 2573 O O . LEU A 1 333 ? -4.872 0.608 7.676 1.00 88.81 333 LEU A O 1
ATOM 2577 N N . ARG A 1 334 ? -6.749 1.379 6.700 1.00 86.06 334 ARG A N 1
ATOM 2578 C CA . ARG A 1 334 ? -6.149 1.699 5.397 1.00 86.06 334 ARG A CA 1
ATOM 2579 C C . ARG A 1 334 ? -5.722 3.164 5.271 1.00 86.06 334 ARG A C 1
ATOM 2581 O O . ARG A 1 334 ? -4.969 3.455 4.341 1.00 86.06 334 ARG A O 1
ATOM 2588 N N . SER A 1 335 ? -6.230 4.058 6.124 1.00 79.69 335 SER A N 1
ATOM 2589 C CA . SER A 1 335 ? -5.909 5.495 6.118 1.00 79.69 335 SER A CA 1
ATOM 2590 C C . SER A 1 335 ? -4.566 5.789 6.772 1.00 79.69 335 SER A C 1
ATOM 2592 O O . SER A 1 335 ? -3.811 6.610 6.205 1.00 79.69 335 SER A O 1
#

pLDDT: mean 72.7, std 23.07, range [31.88, 98.44]

Sequence (335 aa):
MIGSIKAIKAARTAALEEVEAPSLGHAPTVQVSSEETMLRFLAQRFYLSYDMVLEARSIFERYCILDRAVEPPLGDGVGEVEEGGVPEATTTPPCAAPESVYRIGITGLRAFFSDLGVAQSDIEIADLVERLSGRIREFDVDACDTSMLSKPTLKRKINKQSSSEEQKISPKRKIASFGIGSLEEERGVANHNTVGSEHPLATPQSDVSPELKSGGLHALTVVSPPGLSF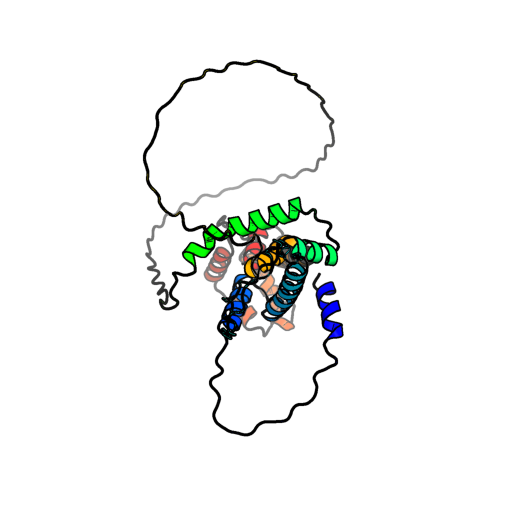YHFLFLLQEDFYDGAEVQKVRQQQEKEAAEVFREMDVDHNGILTESDIRQVLARLLTEETTFQDDETILRLASLHPIELQAALEEFDIDSDGNVTLSDFLSVLRS